Protein AF-A0A7U2R194-F1 (afdb_monomer_lite)

Organism: Aspergillus flavus (strain ATCC 200026 / FGSC A1120 / IAM 13836 / NRRL 3357 / JCM 12722 / SRRC 167) (NCBI:txid332952)

Radius of gyration: 18.86 Å; chains: 1; bounding box: 57×47×45 Å

Structure (mmCIF, N/CA/C/O backbone):
data_AF-A0A7U2R194-F1
#
_entry.id   AF-A0A7U2R194-F1
#
loop_
_atom_site.group_PDB
_atom_site.id
_atom_site.type_symbol
_atom_site.label_atom_id
_atom_site.label_alt_id
_atom_site.label_comp_id
_atom_site.label_asym_id
_ato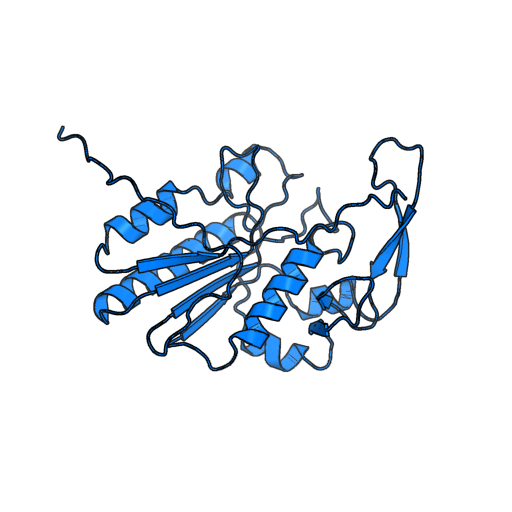m_site.label_entity_id
_atom_site.label_seq_id
_atom_site.pdbx_PDB_ins_code
_atom_site.Cartn_x
_atom_site.Cartn_y
_atom_site.Cartn_z
_atom_site.occupancy
_atom_site.B_iso_or_equiv
_atom_site.auth_seq_id
_atom_site.auth_comp_id
_atom_site.auth_asym_id
_atom_site.auth_atom_id
_atom_site.pdbx_PDB_model_num
ATOM 1 N N . MET A 1 1 ? -9.353 31.683 25.784 1.00 37.09 1 MET A N 1
ATOM 2 C CA . MET A 1 1 ? -9.043 30.467 25.002 1.00 37.09 1 MET A CA 1
ATOM 3 C C . MET A 1 1 ? -8.308 29.502 25.917 1.00 37.09 1 MET A C 1
ATOM 5 O O . MET A 1 1 ? -7.291 29.887 26.475 1.00 37.09 1 MET A O 1
ATOM 9 N N . LYS A 1 2 ? -8.873 28.318 26.185 1.00 35.66 2 LYS A N 1
ATOM 10 C CA . LYS A 1 2 ? -8.188 27.279 26.968 1.00 35.66 2 LYS A CA 1
ATOM 11 C C . LYS A 1 2 ? -7.168 26.616 26.045 1.00 35.66 2 LYS A C 1
ATOM 13 O O . LYS A 1 2 ? -7.566 26.073 25.022 1.00 35.66 2 LYS A O 1
ATOM 18 N N . ASN A 1 3 ? -5.888 26.695 26.399 1.00 35.78 3 ASN A N 1
ATOM 19 C CA . ASN A 1 3 ? -4.826 25.945 25.737 1.00 35.78 3 ASN A CA 1
ATOM 20 C C . ASN A 1 3 ? -5.181 24.455 25.813 1.00 35.78 3 ASN A C 1
ATOM 22 O O . ASN A 1 3 ? -5.195 23.891 26.909 1.00 35.78 3 ASN A O 1
ATOM 26 N N . LEU A 1 4 ? -5.520 23.837 24.677 1.00 33.09 4 LEU A N 1
ATOM 27 C CA . LEU A 1 4 ? -5.598 22.383 24.572 1.00 33.09 4 LEU A CA 1
ATOM 28 C C . LEU A 1 4 ? -4.194 21.847 24.856 1.00 33.09 4 LEU A C 1
ATOM 30 O O . LEU A 1 4 ? -3.300 21.947 24.020 1.00 33.09 4 LEU A O 1
ATOM 34 N N . GLN A 1 5 ? -3.985 21.325 26.063 1.00 37.56 5 GLN A N 1
ATOM 35 C CA . GLN A 1 5 ? -2.817 20.507 26.348 1.00 37.56 5 GLN A CA 1
ATOM 36 C C . GLN A 1 5 ? -3.003 19.197 25.590 1.00 37.56 5 GLN A C 1
ATOM 38 O O . GLN A 1 5 ? -3.747 18.323 26.027 1.00 37.56 5 GLN A O 1
ATOM 43 N N . ILE A 1 6 ? -2.373 19.095 24.421 1.00 45.31 6 ILE A N 1
ATOM 44 C CA . ILE A 1 6 ? -2.249 17.830 23.705 1.00 45.31 6 ILE A CA 1
ATOM 45 C C . ILE A 1 6 ? -1.344 16.955 24.584 1.00 45.31 6 ILE A C 1
ATOM 47 O O . ILE A 1 6 ? -0.200 17.348 24.833 1.00 45.31 6 ILE A O 1
ATOM 51 N N . PRO A 1 7 ? -1.834 15.830 25.136 1.00 40.81 7 PRO A N 1
ATOM 52 C CA . PRO A 1 7 ? -0.994 14.958 25.938 1.00 40.81 7 PRO A CA 1
ATOM 53 C C . PRO A 1 7 ? 0.187 14.488 25.091 1.00 40.81 7 PRO A C 1
ATOM 55 O O . PRO A 1 7 ? 0.027 14.121 23.928 1.00 40.81 7 PRO A O 1
ATOM 58 N N . PHE A 1 8 ? 1.377 14.529 25.685 1.00 44.97 8 PHE A N 1
ATOM 59 C CA . PHE A 1 8 ? 2.611 14.083 25.056 1.00 44.97 8 PHE A CA 1
ATOM 60 C C . PHE A 1 8 ? 2.468 12.595 24.713 1.00 44.97 8 PHE A C 1
ATOM 62 O O . PHE A 1 8 ? 2.501 11.737 25.598 1.00 44.97 8 PHE A O 1
ATOM 69 N N . VAL A 1 9 ? 2.241 12.284 23.435 1.00 46.06 9 VAL A N 1
ATOM 70 C CA . VAL A 1 9 ? 2.258 10.906 22.943 1.00 46.06 9 VAL A CA 1
ATOM 71 C C . VAL A 1 9 ? 3.696 10.435 23.086 1.00 46.06 9 VAL A C 1
ATOM 73 O O . VAL A 1 9 ? 4.571 10.944 22.397 1.00 46.06 9 VAL A O 1
ATOM 76 N N . ILE A 1 10 ? 3.964 9.512 24.010 1.00 43.22 10 ILE A N 1
ATOM 77 C CA . ILE A 1 10 ? 5.271 8.858 24.108 1.00 43.22 10 ILE A CA 1
ATOM 78 C C . ILE A 1 10 ? 5.297 7.791 23.008 1.00 43.22 10 ILE A C 1
ATOM 80 O O . ILE A 1 10 ? 4.588 6.789 23.138 1.00 43.22 10 ILE A O 1
ATOM 84 N N . PRO A 1 11 ? 6.071 7.968 21.922 1.00 48.19 11 PRO A N 1
ATOM 85 C CA . PRO A 1 11 ? 6.164 6.950 20.895 1.00 48.19 11 PRO A CA 1
ATOM 86 C C . PRO A 1 11 ? 6.985 5.786 21.454 1.00 48.19 11 PRO A C 1
ATOM 88 O O . PRO A 1 11 ? 8.186 5.905 21.695 1.00 48.19 11 PRO A O 1
ATOM 91 N N . THR A 1 12 ? 6.350 4.639 21.677 1.00 45.97 12 THR A N 1
ATOM 92 C CA . THR A 1 12 ? 7.079 3.402 21.966 1.00 45.97 12 THR A CA 1
ATOM 93 C C . THR A 1 12 ? 7.633 2.855 20.654 1.00 45.97 12 THR A C 1
ATOM 95 O O . THR A 1 12 ? 6.895 2.267 19.865 1.00 45.97 12 THR A O 1
ATOM 98 N N . ARG A 1 13 ? 8.929 3.063 20.403 1.00 45.22 13 ARG A N 1
ATOM 99 C CA . ARG A 1 13 ? 9.640 2.453 19.271 1.00 45.22 13 ARG A CA 1
ATOM 100 C C . ARG A 1 13 ? 9.855 0.962 19.554 1.00 45.22 13 ARG A C 1
ATOM 102 O O . ARG A 1 13 ? 10.771 0.598 20.284 1.00 45.22 13 ARG A O 1
ATOM 109 N N . HIS A 1 14 ? 9.017 0.100 18.984 1.00 45.66 14 HIS A N 1
ATOM 110 C CA . HIS A 1 14 ? 9.210 -1.354 18.991 1.00 45.66 14 HIS A CA 1
ATOM 111 C C . HIS A 1 14 ? 9.568 -1.819 17.573 1.00 45.66 14 HIS A C 1
ATOM 113 O O . HIS A 1 14 ? 8.724 -2.322 16.847 1.00 45.66 14 HIS A O 1
ATOM 119 N N . THR A 1 15 ? 10.821 -1.614 17.161 1.00 51.38 15 THR A N 1
ATOM 120 C CA . THR A 1 15 ? 11.273 -1.728 15.756 1.00 51.38 15 THR A CA 1
ATOM 121 C C . THR A 1 15 ? 11.874 -3.094 15.392 1.00 51.38 15 THR A C 1
ATOM 123 O O . THR A 1 15 ? 12.718 -3.179 14.509 1.00 51.38 15 THR A O 1
ATOM 126 N N . ARG A 1 16 ? 11.553 -4.171 16.124 1.00 55.88 16 ARG A N 1
ATOM 127 C CA . ARG A 1 16 ? 12.129 -5.517 15.872 1.00 55.88 16 ARG A CA 1
ATOM 128 C C . ARG A 1 16 ? 11.115 -6.655 15.910 1.00 55.88 16 ARG A C 1
ATOM 130 O O . ARG A 1 16 ? 11.494 -7.823 15.894 1.00 55.88 16 ARG A O 1
ATOM 137 N N . SER A 1 17 ? 9.834 -6.336 16.026 1.00 60.53 17 SER A N 1
ATOM 138 C CA . SER A 1 17 ? 8.781 -7.339 16.121 1.00 60.53 17 SER A CA 1
ATOM 139 C C . SER A 1 17 ? 7.632 -6.931 15.225 1.00 60.53 17 SER A C 1
ATOM 141 O O . SER A 1 17 ? 7.231 -5.770 15.226 1.00 60.53 17 SER A O 1
ATOM 143 N N . ALA A 1 18 ? 7.090 -7.909 14.504 1.00 66.81 18 ALA A N 1
ATOM 144 C CA . ALA A 1 18 ? 5.819 -7.764 13.816 1.00 66.81 18 ALA A CA 1
ATOM 145 C C . ALA A 1 18 ? 4.744 -7.210 14.776 1.00 66.81 18 ALA A C 1
ATOM 147 O O . ALA A 1 18 ? 4.801 -7.473 15.988 1.00 66.81 18 ALA A O 1
ATOM 148 N N . PRO A 1 19 ? 3.755 -6.458 14.265 1.00 69.62 19 PRO A N 1
ATOM 149 C CA . PRO A 1 19 ? 2.707 -5.906 15.106 1.00 69.62 19 PRO A CA 1
ATOM 150 C C . PRO A 1 19 ? 1.913 -7.051 15.736 1.00 69.62 19 PRO A C 1
ATOM 152 O O . PRO A 1 19 ? 1.649 -8.077 15.107 1.00 69.62 19 PRO A O 1
ATOM 155 N N . SER A 1 20 ? 1.493 -6.875 16.987 1.00 74.25 20 SER A N 1
ATOM 156 C CA . SER A 1 20 ? 0.578 -7.828 17.611 1.00 74.25 20 SER A CA 1
ATOM 157 C C . SER A 1 20 ? -0.815 -7.655 17.004 1.00 74.25 20 SER A C 1
ATOM 159 O O . SER A 1 20 ? -1.573 -6.766 17.396 1.00 74.25 20 SER A O 1
ATOM 161 N N . VAL A 1 21 ? -1.147 -8.502 16.029 1.00 80.62 21 VAL A N 1
ATOM 162 C CA . VAL A 1 21 ? -2.473 -8.536 15.407 1.00 80.62 21 VAL A CA 1
ATOM 163 C C . VAL A 1 21 ? -3.343 -9.549 16.147 1.00 80.62 21 VAL A C 1
ATOM 165 O O . VAL A 1 21 ? -3.019 -10.728 16.258 1.00 80.62 21 VAL A O 1
ATOM 168 N N . THR A 1 22 ? -4.459 -9.073 16.690 1.00 83.38 22 THR A N 1
ATOM 169 C CA . THR A 1 22 ? -5.456 -9.877 17.408 1.00 83.38 22 THR A CA 1
ATOM 170 C C . THR A 1 22 ? -6.748 -9.942 16.602 1.00 83.38 22 THR A C 1
ATOM 172 O O . THR A 1 22 ? -6.950 -9.131 15.708 1.00 83.38 22 THR A O 1
ATOM 175 N N . LYS A 1 23 ? -7.695 -10.812 16.967 1.00 86.69 23 LYS A N 1
ATOM 176 C CA . LYS A 1 23 ? -9.028 -10.873 16.328 1.00 86.69 23 LYS A CA 1
ATOM 177 C C . LYS A 1 23 ? -9.841 -9.563 16.362 1.00 86.69 23 LYS A C 1
ATOM 179 O O . LYS A 1 23 ? -10.853 -9.471 15.684 1.00 86.69 23 LYS A O 1
ATOM 184 N N . ASN A 1 24 ? -9.427 -8.585 17.170 1.00 82.69 24 ASN A N 1
ATOM 185 C CA . ASN A 1 24 ? -10.064 -7.270 17.281 1.00 82.69 24 ASN A CA 1
ATOM 186 C C . ASN A 1 24 ? -9.286 -6.178 16.527 1.00 82.69 24 ASN A C 1
ATOM 188 O O . ASN A 1 24 ? -9.755 -5.047 16.419 1.00 82.69 24 ASN A O 1
ATOM 192 N N . THR A 1 25 ? -8.097 -6.505 16.023 1.00 83.38 25 THR A N 1
ATOM 193 C CA . THR A 1 25 ? -7.233 -5.575 15.306 1.00 83.38 25 THR A CA 1
ATOM 194 C C . THR A 1 25 ? -7.776 -5.346 13.906 1.00 83.38 25 THR A C 1
ATOM 196 O O . THR A 1 25 ? -7.966 -6.295 13.154 1.00 83.38 25 THR A O 1
ATOM 199 N N . ARG A 1 26 ? -7.997 -4.088 13.542 1.00 87.69 26 ARG A N 1
ATOM 200 C CA . ARG A 1 26 ? -8.220 -3.683 12.147 1.00 87.69 26 ARG A CA 1
ATOM 201 C C . ARG A 1 26 ? -6.891 -3.270 11.547 1.00 87.69 26 ARG A C 1
ATOM 203 O O . ARG A 1 26 ? -6.061 -2.795 12.313 1.00 87.69 26 ARG A O 1
ATOM 210 N N . VAL A 1 27 ? -6.711 -3.462 10.246 1.00 88.19 27 VAL A N 1
ATOM 211 C CA . VAL A 1 27 ? -5.522 -3.040 9.496 1.00 88.19 27 VAL A CA 1
ATOM 212 C C . VAL A 1 27 ? -5.961 -2.079 8.400 1.00 88.19 27 VAL A C 1
ATOM 214 O O . VAL A 1 27 ? -6.850 -2.407 7.620 1.00 88.19 27 VAL A O 1
ATOM 217 N N . VAL A 1 28 ? -5.327 -0.915 8.331 1.00 90.81 28 VAL A N 1
ATOM 218 C CA . VAL A 1 28 ? -5.414 -0.008 7.181 1.00 90.81 28 VAL A CA 1
ATOM 219 C C . VAL A 1 28 ? -3.996 0.216 6.695 1.00 90.81 28 VAL A C 1
ATOM 221 O O . VAL A 1 28 ? -3.136 0.565 7.506 1.00 90.81 28 VAL A O 1
ATOM 224 N N . ALA A 1 29 ? -3.766 -0.025 5.411 1.00 90.44 29 ALA A N 1
ATOM 225 C CA . ALA A 1 29 ? -2.481 0.160 4.771 1.00 90.44 29 ALA A CA 1
ATOM 226 C C . ALA A 1 29 ? -2.614 0.882 3.443 1.00 90.44 29 ALA A C 1
ATOM 228 O O . ALA A 1 29 ? -3.595 0.691 2.727 1.00 90.44 29 ALA A O 1
ATOM 229 N N . VAL A 1 30 ? -1.608 1.686 3.120 1.00 90.56 30 VAL A N 1
ATOM 230 C CA . VAL A 1 30 ? -1.469 2.372 1.839 1.00 90.56 30 VAL A CA 1
ATOM 231 C C . VAL A 1 30 ? -0.069 2.130 1.292 1.00 90.56 30 VAL A C 1
ATOM 233 O O . VAL A 1 30 ? 0.893 2.119 2.054 1.00 90.56 30 VAL A O 1
ATOM 236 N N . LEU A 1 31 ? 0.027 1.884 -0.014 1.00 89.75 31 LEU A N 1
ATOM 237 C CA . LEU A 1 31 ? 1.268 1.966 -0.774 1.00 89.75 31 LEU A CA 1
ATOM 238 C C . LEU A 1 31 ? 1.365 3.385 -1.333 1.00 89.75 31 LEU A C 1
ATOM 240 O O . LEU A 1 31 ? 0.627 3.730 -2.258 1.00 89.75 31 LEU A O 1
ATOM 244 N N . GLY A 1 32 ? 2.244 4.194 -0.740 1.00 84.06 32 GLY A N 1
ATOM 245 C CA . GLY A 1 32 ? 2.405 5.604 -1.099 1.00 84.06 32 GLY A CA 1
ATOM 246 C C . GLY A 1 32 ? 3.083 5.853 -2.449 1.00 84.06 32 GLY A C 1
ATOM 247 O O . GLY A 1 32 ? 2.928 6.946 -2.984 1.00 84.06 32 GLY A O 1
ATOM 248 N N . ALA A 1 33 ? 3.786 4.856 -2.999 1.00 83.62 33 ALA A N 1
ATOM 249 C CA . ALA A 1 33 ? 4.488 4.977 -4.272 1.00 83.62 33 ALA A CA 1
ATOM 250 C C . ALA A 1 33 ? 3.519 5.340 -5.411 1.00 83.62 33 ALA A C 1
ATOM 252 O O . ALA A 1 33 ? 2.493 4.679 -5.605 1.00 83.62 33 ALA A O 1
ATOM 253 N N . ASP A 1 34 ? 3.871 6.362 -6.188 1.00 84.50 34 ASP A N 1
ATOM 254 C CA . ASP A 1 34 ? 3.190 6.731 -7.427 1.00 84.50 34 ASP A CA 1
ATOM 255 C C . ASP A 1 34 ? 4.217 7.200 -8.457 1.00 84.50 34 ASP A C 1
ATOM 257 O O . ASP A 1 34 ? 5.230 7.802 -8.114 1.00 84.50 34 ASP A O 1
ATOM 261 N N . GLU A 1 35 ? 3.960 6.895 -9.723 1.00 86.81 35 GLU A N 1
ATOM 262 C CA . GLU A 1 35 ? 4.856 7.252 -10.819 1.00 86.81 35 GLU A CA 1
ATOM 263 C C . GLU A 1 35 ? 4.379 8.542 -11.473 1.00 86.81 35 GLU A C 1
ATOM 265 O O . GLU A 1 35 ? 3.325 8.582 -12.116 1.00 86.81 35 GLU A O 1
ATOM 270 N N . GLY A 1 36 ? 5.175 9.592 -11.298 1.00 82.88 36 GLY A N 1
ATOM 271 C CA . GLY A 1 36 ? 4.944 10.910 -11.875 1.00 82.88 36 GLY A CA 1
ATOM 272 C C . GLY A 1 36 ? 5.802 11.171 -13.112 1.00 82.88 36 GLY A C 1
ATOM 273 O O . GLY A 1 36 ? 6.630 10.359 -13.521 1.00 82.88 36 GLY A O 1
ATOM 274 N N . LEU A 1 37 ? 5.643 12.359 -13.700 1.00 82.06 37 LEU A N 1
ATOM 275 C CA . LEU A 1 37 ? 6.520 12.825 -14.784 1.00 82.06 37 LEU A CA 1
ATOM 276 C C . LEU A 1 37 ? 7.977 12.978 -14.324 1.00 82.06 37 LEU A C 1
ATOM 278 O O . LEU A 1 37 ? 8.889 12.765 -15.120 1.00 82.06 37 LEU A O 1
ATOM 282 N N . ASN A 1 38 ? 8.178 13.348 -13.057 1.00 83.06 38 ASN A N 1
ATOM 283 C CA . ASN A 1 38 ? 9.501 13.580 -12.477 1.00 83.06 38 ASN A CA 1
ATOM 284 C C . ASN A 1 38 ? 10.132 12.301 -11.917 1.00 83.06 38 ASN A C 1
ATOM 286 O O . ASN A 1 38 ? 11.344 12.249 -11.736 1.00 83.06 38 ASN A O 1
ATOM 290 N N . ASP A 1 39 ? 9.321 11.267 -11.691 1.00 85.69 39 ASP A N 1
ATOM 291 C CA . ASP A 1 39 ? 9.760 9.973 -11.179 1.00 85.69 39 ASP A CA 1
ATOM 292 C C . ASP A 1 39 ? 9.011 8.829 -11.878 1.00 85.69 39 ASP A C 1
ATOM 294 O O . ASP A 1 39 ? 8.128 8.178 -11.309 1.00 85.69 39 ASP A O 1
ATOM 298 N N . PRO A 1 40 ? 9.323 8.587 -13.163 1.00 88.12 40 PRO A N 1
ATOM 299 C CA . PRO A 1 40 ? 8.624 7.585 -13.953 1.00 88.12 40 PRO A CA 1
ATOM 300 C C . PRO A 1 40 ? 8.953 6.160 -13.505 1.00 88.12 40 PRO A C 1
ATOM 302 O O . PRO A 1 40 ? 8.284 5.236 -13.955 1.00 88.12 40 PRO A O 1
ATOM 305 N N . ASN A 1 41 ? 9.976 5.967 -12.668 1.00 88.19 41 ASN A N 1
ATOM 306 C CA . ASN A 1 41 ? 10.436 4.661 -12.204 1.00 88.19 41 ASN A CA 1
ATOM 307 C C . ASN A 1 41 ? 10.307 4.502 -10.683 1.00 88.19 41 ASN A C 1
ATOM 309 O O . ASN A 1 41 ? 10.988 3.657 -10.096 1.00 88.19 41 ASN A O 1
ATOM 313 N N . ALA A 1 42 ? 9.404 5.270 -10.064 1.00 86.25 42 ALA A N 1
ATOM 314 C CA . ALA A 1 42 ? 9.184 5.285 -8.624 1.00 86.25 42 ALA A CA 1
ATOM 315 C C . ALA A 1 42 ? 8.899 3.896 -8.044 1.00 86.25 42 ALA A C 1
ATOM 317 O O . ALA A 1 42 ? 9.188 3.666 -6.890 1.00 86.25 42 ALA A O 1
ATOM 318 N N . ALA A 1 43 ? 8.376 2.928 -8.797 1.00 88.69 43 ALA A N 1
ATOM 319 C CA . ALA A 1 43 ? 8.145 1.570 -8.291 1.00 88.69 43 ALA A CA 1
ATOM 320 C C . ALA A 1 43 ? 9.242 0.556 -8.667 1.00 88.69 43 ALA A C 1
ATOM 322 O O . ALA A 1 43 ? 9.071 -0.643 -8.439 1.00 88.69 43 ALA A O 1
ATOM 323 N N . SER A 1 44 ? 10.367 1.005 -9.233 1.00 87.56 44 SER A N 1
ATOM 324 C CA . SER A 1 44 ? 11.454 0.121 -9.663 1.00 87.56 44 SER A CA 1
ATOM 325 C C . SER A 1 44 ? 12.017 -0.688 -8.486 1.00 87.56 44 SER A C 1
ATOM 327 O O . SER A 1 44 ? 12.411 -0.084 -7.482 1.00 87.56 44 SER A O 1
ATOM 329 N N . PRO A 1 45 ? 12.134 -2.030 -8.603 1.00 81.94 45 PRO A N 1
ATOM 330 C CA . PRO A 1 45 ? 12.684 -2.915 -7.571 1.00 81.94 45 PRO A CA 1
ATOM 331 C C . PRO A 1 45 ? 14.063 -2.531 -7.023 1.00 81.94 45 PRO A C 1
ATOM 333 O O . PRO A 1 45 ? 14.450 -3.038 -5.972 1.00 81.94 45 PRO A O 1
ATOM 336 N N . SER A 1 46 ? 14.840 -1.702 -7.726 1.00 77.81 46 SER A N 1
ATOM 337 C CA . SER A 1 46 ? 16.200 -1.336 -7.297 1.00 77.81 46 SER A CA 1
ATOM 338 C C . SER A 1 46 ? 16.602 0.125 -7.511 1.00 77.81 46 SER A C 1
ATOM 340 O O . SER A 1 46 ? 17.619 0.527 -6.955 1.00 77.81 46 SER A O 1
ATOM 342 N N . LEU A 1 47 ? 15.850 0.918 -8.282 1.00 75.75 47 LEU A N 1
ATOM 343 C CA . LEU A 1 47 ? 16.171 2.337 -8.532 1.00 75.75 47 LEU A CA 1
ATOM 344 C C . LEU A 1 47 ? 15.183 3.323 -7.915 1.00 75.75 47 LEU A C 1
ATOM 346 O O . LEU A 1 47 ? 15.476 4.511 -7.854 1.00 75.75 47 LEU A O 1
ATOM 350 N N . GLY A 1 48 ? 14.032 2.834 -7.467 1.00 77.19 48 GLY A N 1
ATOM 351 C CA . GLY A 1 48 ? 13.032 3.639 -6.793 1.00 77.19 48 GLY A CA 1
ATOM 352 C C . GLY A 1 48 ? 12.553 2.938 -5.534 1.00 77.19 48 GLY A C 1
ATOM 353 O O . GLY A 1 48 ? 13.296 2.290 -4.797 1.00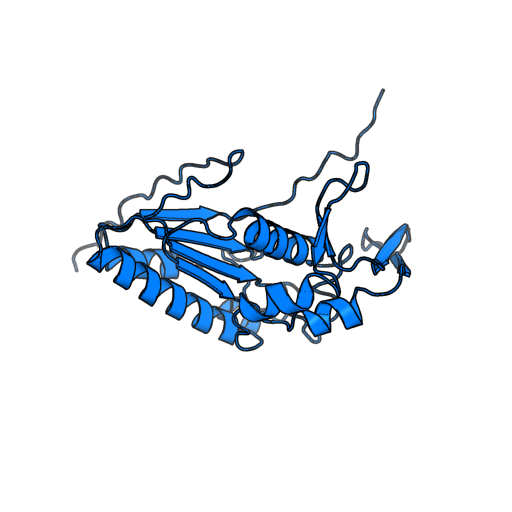 77.19 48 GLY A O 1
ATOM 354 N N . ASP A 1 49 ? 11.257 3.022 -5.342 1.00 74.81 49 ASP A N 1
ATOM 355 C CA . ASP A 1 49 ? 10.502 2.588 -4.185 1.00 74.81 49 ASP A CA 1
ATOM 356 C C . ASP A 1 49 ? 9.980 1.150 -4.302 1.00 74.81 49 ASP A C 1
ATOM 358 O O . ASP A 1 49 ? 9.074 0.718 -3.586 1.00 74.81 49 ASP A O 1
ATOM 362 N N . GLY A 1 50 ? 10.556 0.347 -5.200 1.00 81.12 50 GLY A N 1
ATOM 363 C CA . GLY A 1 50 ? 10.145 -1.044 -5.388 1.00 81.12 50 GLY A CA 1
ATOM 364 C C . GLY A 1 50 ? 10.365 -1.927 -4.154 1.00 81.12 50 GLY A C 1
ATOM 365 O O . GLY A 1 50 ? 9.714 -2.966 -4.004 1.00 81.12 50 GLY A O 1
ATOM 366 N N . TRP A 1 51 ? 11.210 -1.497 -3.214 1.00 80.25 51 TRP A N 1
ATOM 367 C CA . TRP A 1 51 ? 11.307 -2.108 -1.888 1.00 80.25 51 TRP A CA 1
ATOM 368 C C . TRP A 1 51 ? 10.041 -1.848 -1.050 1.00 80.25 51 TRP A C 1
ATOM 370 O O . TRP A 1 51 ? 9.567 -2.771 -0.387 1.00 80.25 51 TRP A O 1
ATOM 380 N N . MET A 1 52 ? 9.426 -0.660 -1.140 1.00 83.62 52 MET A N 1
ATOM 381 C CA . MET A 1 52 ? 8.128 -0.372 -0.512 1.00 83.62 52 MET A CA 1
ATOM 382 C C . MET A 1 52 ? 7.008 -1.185 -1.152 1.00 83.62 52 MET A C 1
ATOM 384 O O . MET A 1 52 ? 6.180 -1.752 -0.437 1.00 83.62 52 MET A O 1
ATOM 388 N N . VAL A 1 53 ? 7.026 -1.329 -2.480 1.00 89.75 53 VAL A N 1
ATOM 389 C CA . VAL A 1 53 ? 6.095 -2.215 -3.199 1.00 89.75 53 VAL A CA 1
ATOM 390 C C . VAL A 1 53 ? 6.222 -3.653 -2.682 1.00 89.75 53 VAL A C 1
ATOM 392 O O . VAL A 1 53 ? 5.225 -4.289 -2.334 1.00 89.75 53 VAL A O 1
ATOM 395 N N . SER A 1 54 ? 7.453 -4.152 -2.554 1.00 89.94 54 SER A N 1
ATOM 396 C CA . SER A 1 54 ? 7.723 -5.501 -2.044 1.00 89.94 54 SER A CA 1
ATOM 397 C C . SER A 1 54 ? 7.277 -5.673 -0.586 1.00 89.94 54 SER A C 1
ATOM 399 O O . SER A 1 54 ? 6.648 -6.676 -0.244 1.00 89.94 54 SER A O 1
ATOM 401 N N . ASN A 1 55 ? 7.544 -4.685 0.273 1.00 87.50 55 ASN A N 1
ATOM 402 C CA . ASN A 1 55 ? 7.114 -4.679 1.674 1.00 87.50 55 ASN A CA 1
ATOM 403 C C . ASN A 1 55 ? 5.588 -4.689 1.803 1.00 87.50 55 ASN A C 1
ATOM 405 O O . ASN A 1 55 ? 5.042 -5.409 2.642 1.00 87.50 55 ASN A O 1
ATOM 409 N N . PHE A 1 56 ? 4.895 -3.915 0.968 1.00 91.12 56 PHE A N 1
ATOM 410 C CA . PHE A 1 56 ? 3.439 -3.850 0.965 1.00 91.12 56 PHE A CA 1
ATOM 411 C C . PHE A 1 56 ? 2.820 -5.220 0.687 1.00 91.12 56 PHE A C 1
ATOM 413 O O . PHE A 1 56 ? 2.008 -5.705 1.480 1.00 91.12 56 PHE A O 1
ATOM 420 N N . TYR A 1 57 ? 3.253 -5.889 -0.385 1.00 92.38 57 TYR A N 1
ATOM 421 C CA . TYR A 1 57 ? 2.723 -7.210 -0.715 1.00 92.38 57 TYR A CA 1
ATOM 422 C C . TYR A 1 57 ? 3.172 -8.298 0.262 1.00 92.38 57 TYR A C 1
ATOM 424 O O . TYR A 1 57 ? 2.382 -9.195 0.564 1.00 92.38 57 TYR A O 1
ATOM 432 N N . LEU A 1 58 ? 4.379 -8.196 0.834 1.00 91.12 58 LEU A N 1
ATOM 433 C CA . LEU A 1 58 ? 4.800 -9.078 1.922 1.00 91.12 58 LEU A CA 1
ATOM 434 C C . LEU A 1 58 ? 3.809 -9.012 3.086 1.00 91.12 58 LEU A C 1
ATOM 436 O O . LEU A 1 58 ? 3.307 -10.048 3.521 1.00 91.12 58 LEU A O 1
ATOM 440 N N . TRP A 1 59 ? 3.516 -7.813 3.592 1.00 89.38 59 TRP A N 1
ATOM 441 C CA . TRP A 1 59 ? 2.623 -7.656 4.738 1.00 89.38 59 TRP A CA 1
ATOM 442 C C . TRP A 1 59 ? 1.181 -8.046 4.411 1.00 89.38 59 TRP A C 1
ATOM 444 O O . TRP A 1 59 ? 0.516 -8.641 5.262 1.00 89.38 59 TRP A O 1
ATOM 454 N N . LEU A 1 60 ? 0.724 -7.798 3.180 1.00 91.94 60 LEU A N 1
ATOM 455 C CA . LEU A 1 60 ? -0.568 -8.279 2.692 1.00 91.94 60 LEU A CA 1
ATOM 456 C C . LEU A 1 60 ? -0.656 -9.809 2.775 1.00 91.94 60 LEU A C 1
ATOM 458 O O . LEU A 1 60 ? -1.672 -10.348 3.223 1.00 91.94 60 LEU A O 1
ATOM 462 N N . ILE A 1 61 ? 0.402 -10.523 2.387 1.00 92.00 61 ILE A N 1
ATOM 463 C CA . ILE A 1 61 ? 0.462 -11.990 2.456 1.00 92.00 61 ILE A CA 1
ATOM 464 C C . ILE A 1 61 ? 0.593 -12.472 3.907 1.00 92.00 61 ILE A C 1
ATOM 466 O O . ILE A 1 61 ? -0.159 -13.347 4.328 1.00 92.00 61 ILE A O 1
ATOM 470 N N . VAL A 1 62 ? 1.510 -11.895 4.690 1.00 89.50 62 VAL A N 1
ATOM 471 C CA . VAL A 1 62 ? 1.789 -12.306 6.079 1.00 89.50 62 VAL A CA 1
ATOM 472 C C . VAL A 1 62 ? 0.569 -12.140 6.982 1.00 89.50 62 VAL A C 1
ATOM 474 O O . VAL A 1 62 ? 0.338 -12.970 7.861 1.00 89.50 62 VAL A O 1
ATOM 477 N N . LEU A 1 63 ? -0.211 -11.078 6.782 1.00 88.75 63 LEU A N 1
ATOM 478 C CA . LEU A 1 63 ? -1.400 -10.813 7.585 1.00 88.75 63 LEU A CA 1
ATOM 479 C C . LEU A 1 63 ? -2.652 -11.504 7.046 1.00 88.75 63 LEU A C 1
ATOM 481 O O . LEU A 1 63 ? -3.717 -11.316 7.628 1.00 88.75 63 LEU A O 1
ATOM 485 N N . ASP A 1 64 ? -2.573 -12.293 5.975 1.00 91.00 64 ASP A N 1
ATOM 486 C CA . ASP A 1 64 ? -3.756 -12.910 5.378 1.00 91.00 64 ASP A CA 1
ATOM 487 C C . ASP A 1 64 ? -4.576 -13.724 6.393 1.00 91.00 64 ASP A C 1
ATOM 489 O O . ASP A 1 64 ? -4.053 -14.535 7.158 1.00 91.00 64 ASP A O 1
ATOM 493 N N . GLY A 1 65 ? -5.883 -13.464 6.429 1.00 89.50 65 GLY A N 1
ATOM 494 C CA . GLY A 1 65 ? -6.811 -14.092 7.373 1.00 89.50 65 GLY A CA 1
ATOM 495 C C . GLY A 1 65 ? -6.640 -13.704 8.852 1.00 89.50 65 GLY A C 1
ATOM 496 O O . GLY A 1 65 ? -7.326 -14.278 9.700 1.00 89.50 65 GLY A O 1
ATOM 497 N N . VAL A 1 66 ? -5.767 -12.749 9.194 1.00 88.94 66 VAL A N 1
ATOM 498 C CA . VAL A 1 66 ? -5.537 -12.300 10.580 1.00 88.94 66 VAL A CA 1
ATOM 499 C C . VAL A 1 66 ? -6.232 -10.959 10.847 1.00 88.94 66 VAL A C 1
ATOM 501 O O . VAL A 1 66 ? -6.332 -10.103 9.977 1.00 88.94 66 VAL A O 1
ATOM 504 N N . GLY A 1 67 ? -6.700 -10.724 12.071 1.00 87.25 67 GLY A N 1
ATOM 505 C CA . GLY A 1 67 ? -7.389 -9.477 12.414 1.00 87.25 67 GLY A CA 1
ATOM 506 C C . GLY A 1 67 ? -8.905 -9.545 12.237 1.00 87.25 67 GLY A C 1
ATOM 507 O O . GLY A 1 67 ? -9.473 -10.591 11.940 1.00 87.25 67 GLY A O 1
ATOM 508 N N . LYS A 1 68 ? -9.565 -8.414 12.481 1.00 87.06 68 LYS A N 1
ATOM 509 C CA . LYS A 1 68 ? -11.011 -8.225 12.333 1.00 87.06 68 LYS A CA 1
ATOM 510 C C . LYS A 1 68 ? -11.389 -7.825 10.911 1.00 87.06 68 LYS A C 1
ATOM 512 O O . LYS A 1 68 ? -12.352 -8.342 10.358 1.00 87.06 68 LYS A O 1
ATOM 517 N N . SER A 1 69 ? -10.645 -6.879 10.348 1.00 90.38 69 SER A N 1
ATOM 518 C CA . SER A 1 69 ? -10.800 -6.390 8.980 1.00 90.38 69 SER A CA 1
ATOM 519 C C . SER A 1 69 ? -9.476 -5.818 8.488 1.00 90.38 69 SER A C 1
ATOM 521 O O . SER A 1 69 ? -8.627 -5.420 9.292 1.00 90.38 69 SER A O 1
ATOM 523 N N . GLN A 1 70 ? -9.298 -5.791 7.169 1.00 90.38 70 GLN A N 1
ATOM 524 C CA . GLN A 1 70 ? -8.113 -5.231 6.532 1.00 90.38 70 GLN A CA 1
ATOM 525 C C . GLN A 1 70 ? -8.505 -4.407 5.313 1.00 90.38 70 GLN A C 1
ATOM 527 O O . GLN A 1 70 ? -9.393 -4.802 4.558 1.00 90.38 70 GLN A O 1
ATOM 532 N N . GLN A 1 71 ? -7.817 -3.290 5.117 1.00 92.56 71 GLN A N 1
ATOM 533 C CA . GLN A 1 71 ? -7.897 -2.454 3.930 1.00 92.56 71 GLN A CA 1
ATOM 534 C C . GLN A 1 71 ? -6.480 -2.208 3.423 1.00 92.56 71 GLN A C 1
ATOM 536 O O . GLN A 1 71 ? -5.636 -1.721 4.170 1.00 92.56 71 GLN A O 1
ATOM 541 N N . TRP A 1 72 ? -6.237 -2.559 2.165 1.00 94.31 72 TRP A N 1
ATOM 542 C CA . TRP A 1 72 ? -4.946 -2.420 1.495 1.00 94.31 72 TRP A CA 1
ATOM 543 C C . TRP A 1 72 ? -5.137 -1.510 0.292 1.00 94.31 72 TRP A C 1
ATOM 545 O O . TRP A 1 72 ? -5.810 -1.889 -0.660 1.00 94.31 72 TRP A O 1
ATOM 555 N N . ILE A 1 73 ? -4.605 -0.300 0.354 1.00 94.00 73 ILE A N 1
ATOM 556 C CA . ILE A 1 73 ? -4.858 0.770 -0.608 1.00 94.00 73 ILE A CA 1
ATOM 557 C C . ILE A 1 73 ? -3.616 0.952 -1.476 1.00 94.00 73 ILE A C 1
ATOM 559 O O . ILE A 1 73 ? -2.504 1.014 -0.960 1.00 94.00 73 ILE A O 1
ATOM 563 N N . ILE A 1 74 ? -3.795 1.042 -2.789 1.00 92.81 74 ILE A N 1
ATOM 564 C CA . ILE A 1 74 ? -2.697 1.227 -3.747 1.00 92.81 74 ILE A CA 1
ATOM 565 C C . ILE A 1 74 ? -3.052 2.303 -4.771 1.00 92.81 74 ILE A C 1
ATOM 567 O O . ILE A 1 74 ? -4.202 2.387 -5.197 1.00 92.81 74 ILE A O 1
ATOM 571 N N . GLY A 1 75 ? -2.068 3.097 -5.196 1.00 91.06 75 GLY A N 1
ATOM 572 C CA . GLY A 1 75 ? -2.226 4.046 -6.307 1.00 91.06 75 GLY A CA 1
ATOM 573 C C . GLY A 1 75 ? -1.962 3.433 -7.690 1.00 91.06 75 GLY A C 1
ATOM 574 O O . GLY A 1 75 ? -2.343 4.000 -8.709 1.00 91.06 75 GLY A O 1
ATOM 575 N N . MET A 1 76 ? -1.301 2.275 -7.767 1.00 91.81 76 MET A N 1
ATOM 576 C CA . MET A 1 76 ? -0.922 1.603 -9.020 1.00 91.81 76 MET A CA 1
ATOM 577 C C . MET A 1 76 ? -1.578 0.228 -9.125 1.00 91.81 76 MET A C 1
ATOM 579 O O . MET A 1 76 ? -1.578 -0.519 -8.153 1.00 91.81 76 MET A O 1
ATOM 583 N N . ASP A 1 77 ? -2.113 -0.125 -10.301 1.00 94.19 77 ASP A N 1
ATOM 584 C CA . ASP A 1 77 ? -2.673 -1.465 -10.533 1.00 94.19 77 ASP A CA 1
ATOM 585 C C . ASP A 1 77 ? -1.546 -2.524 -10.426 1.00 94.19 77 ASP A C 1
ATOM 587 O O . ASP A 1 77 ? -0.497 -2.356 -11.056 1.00 94.19 77 ASP A O 1
ATOM 591 N N . PRO A 1 78 ? -1.722 -3.627 -9.672 1.00 95.38 78 PRO A N 1
ATOM 592 C CA . PRO A 1 78 ? -0.692 -4.658 -9.547 1.00 95.38 78 PRO A CA 1
ATOM 593 C C . PRO A 1 78 ? -0.310 -5.301 -10.890 1.00 95.38 78 PRO A C 1
ATOM 595 O O . PRO A 1 78 ? 0.843 -5.682 -11.086 1.00 95.38 78 PRO A O 1
ATOM 598 N N . ALA A 1 79 ? -1.248 -5.393 -11.840 1.00 95.44 79 ALA A N 1
ATOM 599 C CA . ALA A 1 79 ? -0.971 -5.906 -13.179 1.00 95.44 79 ALA A CA 1
ATOM 600 C C . ALA A 1 79 ? -0.057 -4.961 -13.969 1.00 95.44 79 ALA A C 1
ATOM 602 O O . ALA A 1 79 ? 0.802 -5.428 -14.711 1.00 95.44 79 ALA A O 1
ATOM 603 N N . TYR A 1 80 ? -0.212 -3.646 -13.781 1.00 94.94 80 TYR A N 1
ATOM 604 C CA . TYR A 1 80 ? 0.683 -2.650 -14.372 1.00 94.94 80 TYR A CA 1
ATOM 605 C C . TYR A 1 80 ? 2.104 -2.787 -13.814 1.00 94.94 80 TYR A C 1
ATOM 607 O O . TYR A 1 80 ? 3.063 -2.800 -14.580 1.00 94.94 80 TYR A O 1
ATOM 615 N N . LEU A 1 81 ? 2.238 -2.966 -12.496 1.00 94.12 81 LEU A N 1
ATOM 616 C CA . LEU A 1 81 ? 3.539 -3.169 -11.853 1.00 94.12 81 LEU A CA 1
ATOM 617 C C . LEU A 1 81 ? 4.267 -4.403 -12.406 1.00 94.12 81 LEU A C 1
ATOM 619 O O . LEU A 1 81 ? 5.465 -4.340 -12.666 1.00 94.12 81 LEU A O 1
ATOM 623 N N . LEU A 1 82 ? 3.547 -5.505 -12.631 1.00 94.06 82 LEU A N 1
ATOM 624 C CA . LEU A 1 82 ? 4.112 -6.719 -13.226 1.00 94.06 82 LEU A CA 1
ATOM 625 C C . LEU A 1 82 ? 4.439 -6.575 -14.709 1.00 94.06 82 LEU A C 1
ATOM 627 O O . LEU A 1 82 ? 5.445 -7.109 -15.162 1.00 94.06 82 LEU A O 1
ATOM 631 N N . ASP A 1 83 ? 3.604 -5.875 -15.469 1.00 94.19 83 ASP A N 1
ATOM 632 C CA . ASP A 1 83 ? 3.861 -5.628 -16.888 1.00 94.19 83 ASP A CA 1
ATOM 633 C C . ASP A 1 83 ? 5.112 -4.764 -17.087 1.00 94.19 83 ASP A C 1
ATOM 635 O O . ASP A 1 83 ? 5.920 -5.040 -17.970 1.00 94.19 83 ASP A O 1
ATOM 639 N N . LYS A 1 84 ? 5.297 -3.758 -16.224 1.00 93.25 84 LYS A N 1
ATOM 640 C CA . LYS A 1 84 ? 6.405 -2.807 -16.314 1.00 93.25 84 LYS A CA 1
ATOM 641 C C . LYS A 1 84 ? 7.712 -3.316 -15.707 1.00 93.25 84 LYS A C 1
ATOM 643 O O . LYS A 1 84 ? 8.763 -3.121 -16.311 1.00 93.25 84 LYS A O 1
ATOM 648 N N . TYR A 1 85 ? 7.659 -3.932 -14.526 1.00 91.88 85 TYR A N 1
ATOM 649 C CA . TYR A 1 85 ? 8.852 -4.325 -13.757 1.00 91.88 85 TYR A CA 1
ATOM 650 C C . TYR A 1 85 ? 9.068 -5.834 -13.660 1.00 91.88 85 TYR A C 1
ATOM 652 O O . TYR A 1 85 ? 10.068 -6.283 -13.096 1.00 91.88 85 TYR A O 1
ATOM 660 N N . GLY A 1 86 ? 8.123 -6.620 -14.169 1.00 85.88 86 GLY A N 1
ATOM 661 C CA . GLY A 1 86 ? 8.179 -8.073 -14.168 1.00 85.88 86 GLY A CA 1
ATOM 662 C C . GLY A 1 86 ? 8.532 -8.670 -15.530 1.00 85.88 86 GLY A C 1
ATOM 663 O O . GLY A 1 86 ? 8.928 -7.978 -16.465 1.00 85.88 86 GLY A O 1
ATOM 664 N N . ARG A 1 87 ? 8.312 -9.987 -15.636 1.00 84.38 87 ARG A N 1
ATOM 665 C CA . ARG A 1 87 ? 8.330 -10.827 -16.856 1.00 84.38 87 ARG A CA 1
ATOM 666 C C . ARG A 1 87 ? 9.675 -11.100 -17.507 1.00 84.38 87 ARG A C 1
ATOM 668 O O . ARG A 1 87 ? 9.830 -12.148 -18.130 1.00 84.38 87 ARG A O 1
ATOM 675 N N . GLU A 1 88 ? 10.641 -10.218 -17.341 1.00 88.69 88 GLU A N 1
ATOM 676 C CA . GLU A 1 88 ? 12.011 -10.446 -17.776 1.00 88.69 88 GLU A CA 1
ATOM 677 C C . GLU A 1 88 ? 12.999 -9.962 -16.722 1.00 88.69 88 GLU A C 1
ATOM 679 O O . GLU A 1 88 ? 12.696 -9.093 -15.903 1.00 88.69 88 GLU A O 1
ATOM 684 N N . ASP A 1 89 ? 14.188 -10.549 -16.739 1.00 90.25 89 ASP A N 1
ATOM 685 C CA . ASP A 1 89 ? 15.306 -10.017 -15.981 1.00 90.25 89 ASP A CA 1
ATOM 686 C C . ASP A 1 89 ? 15.987 -8.954 -16.841 1.00 90.25 89 ASP A C 1
ATOM 688 O O . ASP A 1 89 ? 16.571 -9.261 -17.881 1.00 90.25 89 ASP A O 1
ATOM 692 N N . GLU A 1 90 ? 15.928 -7.704 -16.397 1.00 88.88 90 GLU A N 1
ATOM 693 C CA . GLU A 1 90 ? 16.644 -6.597 -17.025 1.00 88.88 90 GLU A CA 1
ATOM 694 C C . GLU A 1 90 ? 17.633 -5.983 -16.038 1.00 88.88 90 GLU A C 1
ATOM 696 O O . GLU A 1 90 ? 17.281 -5.648 -14.904 1.00 88.88 90 GLU A O 1
ATOM 701 N N . MET A 1 91 ? 18.878 -5.837 -16.493 1.00 87.44 91 MET A N 1
ATOM 702 C CA . MET A 1 91 ? 19.913 -5.074 -15.808 1.00 87.44 91 MET A CA 1
ATOM 703 C C . MET A 1 91 ? 20.284 -3.854 -16.644 1.00 87.44 91 MET A C 1
ATOM 705 O O . MET A 1 91 ? 20.646 -3.995 -17.814 1.00 87.44 91 MET A O 1
ATOM 709 N N . THR A 1 92 ? 20.257 -2.677 -16.028 1.00 87.00 92 THR A N 1
ATOM 710 C CA . THR A 1 92 ? 20.722 -1.424 -16.634 1.00 87.00 92 THR A CA 1
ATOM 711 C C . THR A 1 92 ? 21.981 -0.926 -15.932 1.00 87.00 92 THR A C 1
ATOM 713 O O . THR A 1 92 ? 22.333 -1.383 -14.845 1.00 87.00 92 THR A O 1
AT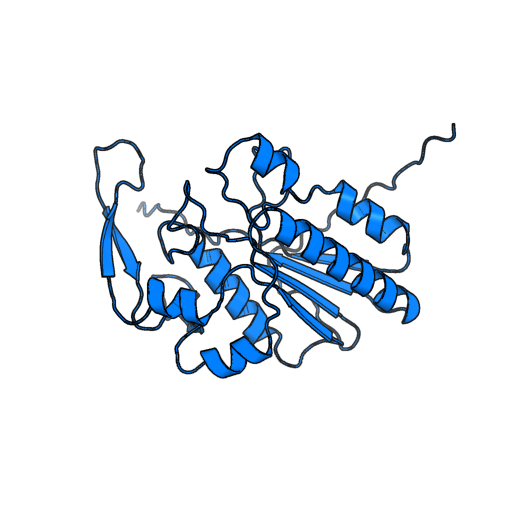OM 716 N N . MET A 1 93 ? 22.720 -0.034 -16.589 1.00 87.88 93 MET A N 1
ATOM 717 C CA . MET A 1 93 ? 23.910 0.599 -16.020 1.00 87.88 93 MET A CA 1
ATOM 718 C C . MET A 1 93 ? 23.518 1.975 -15.497 1.00 87.88 93 MET A C 1
ATOM 720 O O . MET A 1 93 ? 23.199 2.852 -16.295 1.00 87.88 93 MET A O 1
ATOM 724 N N . GLU A 1 94 ? 23.563 2.159 -14.181 1.00 83.94 94 GLU A N 1
ATOM 725 C CA . GLU A 1 94 ? 22.992 3.333 -13.514 1.00 83.94 94 GLU A CA 1
ATOM 726 C C . GLU A 1 94 ? 24.033 4.042 -12.653 1.00 83.94 94 GLU A C 1
ATOM 728 O O . GLU A 1 94 ? 24.876 3.408 -12.006 1.00 83.94 94 GLU A O 1
ATOM 733 N N . ASP A 1 95 ? 23.968 5.371 -12.637 1.00 80.25 95 ASP A N 1
ATOM 734 C CA . ASP A 1 95 ? 24.787 6.212 -11.767 1.00 80.25 95 ASP A CA 1
ATOM 735 C C . ASP A 1 95 ? 24.113 6.364 -10.400 1.00 80.25 95 ASP A C 1
ATOM 737 O O . ASP A 1 95 ? 23.453 7.356 -10.102 1.00 80.25 95 ASP A O 1
ATOM 741 N N . ILE A 1 96 ? 24.278 5.344 -9.560 1.00 71.06 96 ILE A N 1
ATOM 742 C CA . ILE A 1 96 ? 23.692 5.314 -8.211 1.00 71.06 96 ILE A CA 1
ATOM 743 C C . ILE A 1 96 ? 24.312 6.398 -7.306 1.00 71.06 96 ILE A C 1
ATOM 745 O O . ILE A 1 96 ? 23.705 6.813 -6.323 1.00 71.06 96 ILE A O 1
ATOM 749 N N . GLU A 1 97 ? 25.533 6.850 -7.608 1.00 70.06 97 GLU A N 1
ATOM 750 C CA . GLU A 1 97 ? 26.251 7.845 -6.798 1.00 70.06 97 GLU A CA 1
ATOM 751 C C . GLU A 1 97 ? 25.942 9.293 -7.212 1.00 70.06 97 GLU A C 1
ATOM 753 O O . GLU A 1 97 ? 26.359 10.223 -6.518 1.00 70.06 97 GLU A O 1
ATOM 758 N N . GLY A 1 98 ? 25.227 9.493 -8.326 1.00 70.44 98 GLY A N 1
ATOM 759 C CA . GLY A 1 98 ? 24.806 10.802 -8.833 1.00 70.44 98 GLY A CA 1
ATOM 760 C C . GLY A 1 98 ? 25.958 11.735 -9.224 1.00 70.44 98 GLY A C 1
ATOM 761 O O . GLY A 1 98 ? 25.765 12.948 -9.320 1.00 70.44 98 GLY A O 1
ATOM 762 N N . ASN A 1 99 ? 27.171 11.202 -9.399 1.00 75.62 99 ASN A N 1
ATOM 763 C CA . ASN A 1 99 ? 28.389 11.972 -9.672 1.00 75.62 99 ASN A CA 1
ATOM 764 C C . ASN A 1 99 ? 28.883 11.839 -11.126 1.00 75.62 99 ASN A C 1
ATOM 766 O O . ASN A 1 99 ? 29.887 12.447 -11.500 1.00 75.62 99 ASN A O 1
ATOM 770 N N . GLY A 1 100 ? 28.189 11.050 -11.945 1.00 73.19 100 GLY A N 1
ATOM 771 C CA . GLY A 1 100 ? 28.434 10.811 -13.365 1.00 73.19 100 GLY A CA 1
ATOM 772 C C . GLY A 1 100 ? 29.675 9.975 -13.666 1.00 73.19 100 GLY A C 1
ATOM 773 O O . GLY A 1 100 ? 30.019 9.808 -14.837 1.00 73.19 100 GLY A O 1
ATOM 774 N N . THR A 1 101 ? 30.383 9.481 -12.644 1.00 74.44 101 THR A N 1
ATOM 775 C CA . THR A 1 101 ? 31.712 8.870 -12.821 1.00 74.44 101 THR A CA 1
ATOM 776 C C . THR A 1 101 ? 31.726 7.352 -12.712 1.00 74.44 101 THR A C 1
ATOM 778 O O . THR A 1 101 ? 32.617 6.728 -13.292 1.00 74.44 101 THR A O 1
ATOM 781 N N . VAL A 1 102 ? 30.752 6.739 -12.031 1.00 79.00 102 VAL A N 1
ATOM 782 C CA . VAL A 1 102 ? 30.702 5.282 -11.839 1.00 79.00 102 VAL A CA 1
ATOM 783 C C . VAL A 1 102 ? 29.301 4.750 -12.122 1.00 79.00 102 VAL A C 1
ATOM 785 O O . VAL A 1 102 ? 28.402 4.861 -11.296 1.00 79.00 102 VAL A O 1
ATOM 788 N N . LEU A 1 103 ? 29.139 4.097 -13.275 1.00 83.69 103 LEU A N 1
ATOM 789 C CA . LEU A 1 103 ? 27.941 3.315 -13.576 1.00 83.69 103 LEU A CA 1
ATOM 790 C C . LEU A 1 103 ? 28.055 1.919 -12.959 1.00 83.69 103 LEU A C 1
ATOM 792 O O . LEU A 1 103 ? 29.064 1.231 -13.148 1.00 83.69 103 LEU A O 1
ATOM 796 N N . LYS A 1 104 ? 27.010 1.480 -12.258 1.00 83.00 104 LYS A N 1
ATOM 797 C CA . LYS A 1 104 ? 26.913 0.136 -11.674 1.00 83.00 104 LYS A CA 1
ATOM 798 C C . LYS A 1 104 ? 25.769 -0.632 -12.342 1.00 83.00 104 LYS A C 1
ATOM 800 O O . LYS A 1 104 ? 24.747 -0.023 -12.650 1.00 83.00 104 LYS A O 1
ATOM 805 N N . PRO A 1 105 ? 25.916 -1.948 -12.578 1.00 84.44 105 PRO A N 1
ATOM 806 C CA . PRO A 1 105 ? 24.807 -2.763 -13.050 1.00 84.44 105 PRO A CA 1
ATOM 807 C C . PRO A 1 105 ? 23.743 -2.863 -11.950 1.00 84.44 105 PRO A C 1
ATOM 809 O O . PRO A 1 105 ? 24.056 -3.238 -10.818 1.00 84.44 105 PRO A O 1
ATOM 812 N N . VAL A 1 106 ? 22.498 -2.540 -12.287 1.00 82.94 106 VAL A N 1
ATOM 813 C CA . VAL A 1 106 ? 21.345 -2.585 -11.384 1.00 82.94 106 VAL A CA 1
ATOM 814 C C . VAL A 1 106 ? 20.246 -3.423 -12.011 1.00 82.94 106 VAL A C 1
ATOM 816 O O . VAL A 1 106 ? 19.896 -3.224 -13.169 1.00 82.94 106 VAL A O 1
ATOM 819 N N . GLN A 1 107 ? 19.690 -4.358 -11.241 1.00 84.25 107 GLN A N 1
ATOM 820 C CA . GLN A 1 107 ? 18.549 -5.162 -11.667 1.00 84.25 107 GLN A CA 1
ATOM 821 C C . GLN A 1 107 ? 17.271 -4.313 -11.603 1.00 84.25 107 GLN A C 1
ATOM 823 O O . GLN A 1 107 ? 16.731 -4.080 -10.528 1.00 84.25 107 GLN A O 1
ATOM 828 N N . THR A 1 108 ? 16.777 -3.847 -12.744 1.00 84.00 108 THR A N 1
ATOM 829 C CA . THR A 1 108 ? 15.611 -2.951 -12.822 1.00 84.00 108 THR A CA 1
ATOM 830 C C . THR A 1 108 ? 14.302 -3.673 -13.101 1.00 84.00 108 THR A C 1
ATOM 832 O O . THR A 1 108 ? 13.240 -3.136 -12.787 1.00 84.00 108 THR A O 1
ATOM 835 N N . LYS A 1 109 ? 14.366 -4.901 -13.622 1.00 88.56 109 LYS A N 1
ATOM 836 C CA . LYS A 1 109 ? 13.220 -5.813 -13.733 1.00 88.56 109 LYS A CA 1
ATOM 837 C C . LYS A 1 109 ? 13.580 -7.188 -13.213 1.00 88.56 109 LYS A C 1
ATOM 839 O O . LYS A 1 109 ? 14.720 -7.611 -13.377 1.00 88.56 109 LYS A O 1
ATOM 844 N N . CYS A 1 110 ? 12.627 -7.893 -12.623 1.00 86.56 110 CYS A N 1
ATOM 845 C CA . CYS A 1 110 ? 12.822 -9.284 -12.234 1.00 86.56 110 CYS A CA 1
ATOM 846 C C . CYS A 1 110 ? 11.735 -10.149 -12.865 1.00 86.56 110 CYS A C 1
ATOM 848 O O . CYS A 1 110 ? 10.547 -9.870 -12.711 1.00 86.56 110 CYS A O 1
ATOM 850 N N . ALA A 1 111 ? 12.120 -11.235 -13.539 1.00 87.62 111 ALA A N 1
ATOM 851 C CA . ALA A 1 111 ? 11.177 -12.084 -14.266 1.00 87.62 111 ALA A CA 1
ATOM 852 C C . ALA A 1 111 ? 10.078 -12.663 -13.359 1.00 87.62 111 ALA A C 1
ATOM 854 O O . ALA A 1 111 ? 8.947 -12.862 -13.797 1.00 87.62 111 ALA A O 1
ATOM 855 N N . ALA A 1 112 ? 10.397 -12.872 -12.079 1.00 86.38 112 ALA A N 1
ATOM 856 C CA . ALA A 1 112 ? 9.468 -13.338 -11.055 1.00 86.38 112 ALA A CA 1
ATOM 857 C C . ALA A 1 112 ? 8.554 -12.233 -10.479 1.00 86.38 112 ALA A C 1
ATOM 859 O O . ALA A 1 112 ? 7.831 -12.497 -9.525 1.00 86.38 112 ALA A O 1
ATOM 860 N N . GLY A 1 113 ? 8.587 -11.008 -11.012 1.00 90.25 113 GLY A N 1
ATOM 861 C CA . GLY A 1 113 ? 7.850 -9.860 -10.484 1.00 90.25 113 GLY A CA 1
ATOM 862 C C . GLY A 1 113 ? 8.560 -9.215 -9.292 1.00 90.25 113 GLY A C 1
ATOM 863 O O . GLY A 1 113 ? 9.767 -8.984 -9.333 1.00 90.25 113 GLY A O 1
ATOM 864 N N . PHE A 1 114 ? 7.827 -8.908 -8.222 1.00 92.19 114 PHE A N 1
ATOM 865 C CA . PHE A 1 114 ? 8.423 -8.333 -7.014 1.00 92.19 114 PHE A CA 1
ATOM 866 C C . PHE A 1 114 ? 8.839 -9.427 -6.038 1.00 92.19 114 PHE A C 1
ATOM 868 O O . PHE A 1 114 ? 8.064 -10.329 -5.699 1.00 92.19 114 PHE A O 1
ATOM 875 N N . ILE A 1 115 ? 10.067 -9.299 -5.545 1.00 89.81 115 ILE A N 1
ATOM 876 C CA . ILE A 1 115 ? 10.684 -10.208 -4.586 1.00 89.81 115 ILE A CA 1
ATOM 877 C C . ILE A 1 115 ? 11.132 -9.431 -3.350 1.00 89.81 115 ILE A C 1
ATOM 879 O O . ILE A 1 115 ? 11.673 -8.335 -3.451 1.00 89.81 115 ILE A O 1
ATOM 883 N N . HIS A 1 116 ? 10.932 -10.018 -2.177 1.00 88.12 116 HIS A N 1
ATOM 884 C CA . HIS A 1 116 ? 11.333 -9.458 -0.895 1.00 88.12 116 HIS A CA 1
ATOM 885 C C . HIS A 1 116 ? 12.415 -10.324 -0.232 1.00 88.12 116 HIS A C 1
ATOM 887 O O . HIS A 1 116 ? 12.384 -11.556 -0.327 1.00 88.12 116 HIS A O 1
ATOM 893 N N . GLY A 1 117 ? 13.343 -9.681 0.477 1.00 80.38 117 GLY A N 1
ATOM 894 C CA . GLY A 1 117 ? 14.403 -10.323 1.258 1.00 80.38 117 GLY A CA 1
ATOM 895 C C . GLY A 1 117 ? 15.800 -9.809 0.913 1.00 80.38 117 GLY A C 1
ATOM 896 O O . GLY A 1 117 ? 15.966 -8.984 0.014 1.00 80.38 117 GLY A O 1
ATOM 897 N N . ASP A 1 118 ? 16.801 -10.316 1.632 1.00 71.19 118 ASP A N 1
ATOM 898 C CA . ASP A 1 118 ? 18.209 -9.983 1.404 1.00 71.19 118 ASP A CA 1
ATOM 899 C C . ASP A 1 118 ? 18.640 -10.426 -0.015 1.00 71.19 118 ASP A C 1
ATOM 901 O O . ASP A 1 118 ? 18.410 -11.581 -0.386 1.00 71.19 118 ASP A O 1
ATOM 905 N N . PRO A 1 119 ? 19.247 -9.547 -0.838 1.00 70.06 119 PRO A N 1
ATOM 906 C CA . PRO A 1 119 ? 19.723 -9.901 -2.179 1.00 70.06 119 PRO A CA 1
ATOM 907 C C . PRO A 1 119 ? 20.789 -11.009 -2.207 1.00 70.06 119 PRO A C 1
ATOM 909 O O . PRO A 1 119 ? 20.997 -11.603 -3.267 1.00 70.06 119 PRO A O 1
ATOM 912 N N . PHE A 1 120 ? 21.451 -11.293 -1.084 1.00 69.31 120 PHE A N 1
ATOM 913 C CA . PHE A 1 120 ? 22.460 -12.344 -0.940 1.00 69.31 120 PHE A CA 1
ATOM 914 C C . PHE A 1 120 ? 21.902 -13.665 -0.384 1.00 69.31 120 PHE A C 1
ATOM 916 O O . PHE A 1 120 ? 22.641 -14.650 -0.324 1.00 69.31 120 PHE A O 1
ATOM 923 N N . GLU A 1 121 ? 20.621 -13.713 -0.011 1.00 76.75 121 GLU A N 1
ATOM 924 C CA . GLU A 1 121 ? 19.949 -14.913 0.499 1.00 76.75 121 GLU A CA 1
ATOM 925 C C . GLU A 1 121 ? 18.800 -15.374 -0.417 1.00 76.75 121 GLU A C 1
ATOM 927 O O . GLU A 1 121 ? 18.526 -14.810 -1.481 1.00 76.75 121 GLU A O 1
ATOM 932 N N . GLU A 1 122 ? 18.117 -16.450 -0.016 1.00 79.75 122 GLU A N 1
ATOM 933 C CA . GLU A 1 122 ? 16.897 -16.889 -0.687 1.00 79.75 122 GLU A CA 1
ATOM 934 C C . GLU A 1 122 ? 15.783 -15.849 -0.484 1.00 79.75 122 GLU A C 1
ATOM 936 O O . GLU A 1 122 ? 15.284 -15.644 0.624 1.00 79.75 122 GLU A O 1
ATOM 941 N N . ARG A 1 123 ? 15.360 -15.217 -1.581 1.00 84.69 123 ARG A N 1
ATOM 942 C CA . ARG A 1 123 ? 14.289 -14.213 -1.590 1.00 84.69 123 ARG A CA 1
ATOM 943 C C . ARG A 1 123 ? 12.925 -14.843 -1.844 1.00 84.69 123 ARG A C 1
ATOM 945 O O . ARG A 1 123 ? 12.810 -15.900 -2.466 1.00 84.69 123 ARG A O 1
ATOM 952 N N . LYS A 1 124 ? 11.870 -14.181 -1.372 1.00 89.38 124 LYS A N 1
ATOM 953 C CA . LYS A 1 124 ? 10.481 -14.626 -1.543 1.00 89.38 124 LYS A CA 1
ATOM 954 C C . LYS A 1 124 ? 9.759 -13.760 -2.558 1.00 89.38 124 LYS A C 1
ATOM 956 O O . LYS A 1 124 ? 9.797 -12.540 -2.467 1.00 89.38 124 LYS A O 1
ATOM 961 N N . VAL A 1 125 ? 9.071 -14.400 -3.495 1.00 91.31 125 VAL A N 1
ATOM 962 C CA . VAL A 1 125 ? 8.165 -13.724 -4.425 1.00 91.31 125 VAL A CA 1
ATOM 963 C C . VAL A 1 125 ? 6.945 -13.232 -3.654 1.00 91.31 125 VAL A C 1
ATOM 965 O O . VAL A 1 125 ? 6.328 -13.998 -2.912 1.00 91.31 125 VAL A O 1
ATOM 968 N N . VAL A 1 126 ? 6.624 -11.950 -3.810 1.00 93.31 126 VAL A N 1
ATOM 969 C CA . VAL A 1 126 ? 5.503 -11.288 -3.123 1.00 93.31 126 VAL A CA 1
ATOM 970 C C . VAL A 1 126 ? 4.452 -10.758 -4.095 1.00 93.31 126 VAL A C 1
ATOM 972 O O . VAL A 1 126 ? 3.303 -10.581 -3.702 1.00 93.31 126 VAL A O 1
ATOM 975 N N . LEU A 1 127 ? 4.801 -10.575 -5.370 1.00 94.75 127 LEU A N 1
ATOM 976 C CA . LEU A 1 127 ? 3.855 -10.299 -6.447 1.00 94.75 127 LEU A CA 1
ATOM 977 C C . LEU A 1 127 ? 4.393 -10.904 -7.748 1.00 94.75 127 LEU A C 1
ATOM 979 O O . LEU A 1 127 ? 5.466 -10.516 -8.193 1.00 94.75 127 LEU A O 1
ATOM 983 N N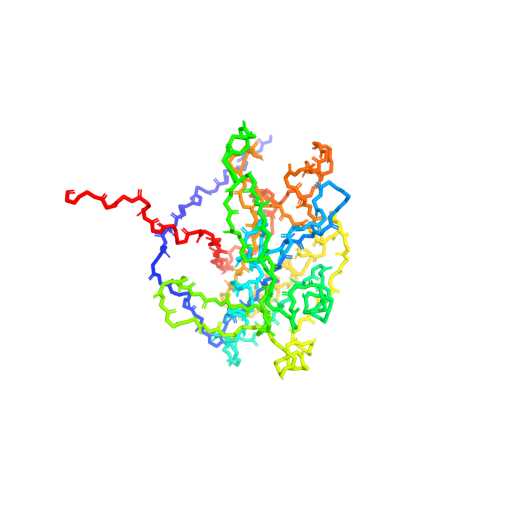 . ASP A 1 128 ? 3.627 -11.801 -8.362 1.00 94.88 128 ASP A N 1
ATOM 984 C CA . ASP A 1 128 ? 3.869 -12.397 -9.681 1.00 94.88 128 ASP A CA 1
ATOM 985 C C . ASP A 1 128 ? 2.530 -12.668 -10.395 1.00 94.88 128 ASP A C 1
ATOM 987 O O . ASP A 1 128 ? 1.455 -12.443 -9.828 1.00 94.88 128 ASP A O 1
ATOM 991 N N . ASP A 1 129 ? 2.573 -13.164 -11.635 1.00 94.19 129 ASP A N 1
ATOM 992 C CA . ASP A 1 129 ? 1.364 -13.483 -12.412 1.00 94.19 129 ASP A CA 1
ATOM 993 C C . ASP A 1 129 ? 0.472 -14.537 -11.726 1.00 94.19 129 ASP A C 1
ATOM 995 O O . ASP A 1 129 ? -0.747 -14.548 -11.913 1.00 94.19 129 ASP A O 1
ATOM 999 N N . TYR A 1 130 ? 1.057 -15.421 -10.912 1.00 93.94 130 TYR A N 1
ATOM 1000 C CA . TYR A 1 130 ? 0.325 -16.458 -10.188 1.00 93.94 130 TYR A CA 1
ATOM 1001 C C . TYR A 1 130 ? -0.440 -15.895 -8.977 1.00 93.94 130 TYR A C 1
ATOM 1003 O O . TYR A 1 130 ? -1.583 -16.287 -8.717 1.00 93.94 130 TYR A O 1
ATOM 1011 N N . LEU A 1 131 ? 0.166 -14.965 -8.238 1.00 94.00 131 LEU A N 1
ATOM 1012 C CA . LEU A 1 131 ? -0.415 -14.290 -7.080 1.00 94.00 131 LEU A CA 1
ATOM 1013 C C . LEU A 1 131 ? -1.363 -13.156 -7.482 1.00 94.00 131 LEU A C 1
ATOM 1015 O O . LEU A 1 131 ? -2.282 -12.847 -6.718 1.00 94.00 131 LEU A O 1
ATOM 1019 N N . LEU A 1 132 ? -1.182 -12.572 -8.671 1.00 94.81 132 LEU A N 1
ATOM 1020 C CA . LEU A 1 132 ? -1.926 -11.409 -9.155 1.00 94.81 132 LEU A CA 1
ATOM 1021 C C . LEU A 1 132 ? -3.451 -11.528 -8.971 1.00 94.81 132 LEU A C 1
ATOM 1023 O O . LEU A 1 132 ? -4.024 -10.604 -8.389 1.00 94.81 132 LEU A O 1
ATOM 1027 N N . PRO A 1 133 ? -4.136 -12.625 -9.368 1.00 95.06 133 PRO A N 1
ATOM 1028 C CA . PRO A 1 133 ? -5.585 -12.727 -9.187 1.00 95.06 133 PRO A CA 1
ATOM 1029 C C . PRO A 1 133 ? -6.004 -12.638 -7.715 1.00 95.06 133 PRO A C 1
ATOM 1031 O O . PRO A 1 133 ? -6.970 -11.962 -7.385 1.00 95.06 133 PRO A O 1
ATOM 1034 N N . ARG A 1 134 ? -5.239 -13.270 -6.815 1.00 93.00 134 ARG A N 1
ATOM 1035 C CA . ARG A 1 134 ? -5.533 -13.281 -5.372 1.00 93.00 134 ARG A CA 1
ATOM 1036 C C . ARG A 1 134 ? -5.278 -11.927 -4.724 1.00 93.00 134 ARG A C 1
ATOM 1038 O O . ARG A 1 134 ? -5.995 -11.545 -3.806 1.00 93.00 134 ARG A O 1
ATOM 1045 N N . ILE A 1 135 ? -4.239 -11.227 -5.171 1.00 93.62 135 ILE A N 1
ATOM 1046 C CA . ILE A 1 135 ? -3.878 -9.905 -4.658 1.00 93.62 135 ILE A CA 1
ATOM 1047 C C . ILE A 1 135 ? -4.892 -8.864 -5.123 1.00 93.62 135 ILE A C 1
ATOM 1049 O O . ILE A 1 135 ? -5.321 -8.039 -4.319 1.00 93.62 135 ILE A O 1
ATOM 1053 N N . ARG A 1 136 ? -5.316 -8.928 -6.391 1.00 93.75 136 ARG A N 1
ATOM 1054 C CA . ARG A 1 136 ? -6.245 -7.957 -6.977 1.00 93.75 136 ARG A CA 1
ATOM 1055 C C . ARG A 1 136 ? -7.574 -7.885 -6.226 1.00 93.75 136 ARG A C 1
ATOM 1057 O O . ARG A 1 136 ? -8.082 -6.792 -6.019 1.00 93.75 136 ARG A O 1
ATOM 1064 N N . ASP A 1 137 ? -8.079 -9.021 -5.752 1.00 92.62 137 ASP A N 1
ATOM 1065 C CA . ASP A 1 137 ? -9.325 -9.089 -4.975 1.00 92.62 137 ASP A CA 1
ATOM 1066 C C . ASP A 1 137 ? -9.186 -8.546 -3.539 1.00 92.62 137 ASP A C 1
ATOM 1068 O O . ASP A 1 137 ? -10.183 -8.343 -2.845 1.00 92.62 137 ASP A O 1
ATOM 1072 N N . ARG A 1 138 ? -7.953 -8.325 -3.066 1.00 94.50 138 ARG A N 1
ATOM 1073 C CA . ARG A 1 138 ? -7.644 -7.914 -1.685 1.00 94.50 138 ARG A CA 1
ATOM 1074 C C . ARG A 1 138 ? -7.204 -6.461 -1.557 1.00 94.50 138 ARG A C 1
ATOM 1076 O O . ARG A 1 138 ? -7.121 -5.956 -0.436 1.00 94.50 138 ARG A O 1
ATOM 1083 N N . VAL A 1 139 ? -6.920 -5.801 -2.673 1.00 95.50 139 VAL A N 1
ATOM 1084 C CA . VAL A 1 139 ? -6.482 -4.406 -2.715 1.00 95.50 139 VAL A CA 1
ATOM 1085 C C . VAL A 1 139 ? -7.596 -3.498 -3.217 1.00 95.50 139 VAL A C 1
ATOM 1087 O O . VAL A 1 139 ? -8.407 -3.862 -4.061 1.00 95.50 139 VAL A O 1
ATOM 1090 N N . THR A 1 140 ? -7.622 -2.280 -2.696 1.00 96.00 140 THR A N 1
ATOM 1091 C CA . THR A 1 140 ? -8.454 -1.186 -3.185 1.00 96.00 140 THR A CA 1
ATOM 1092 C C . THR A 1 140 ? -7.568 -0.241 -3.980 1.00 96.00 140 THR A C 1
ATOM 1094 O O . THR A 1 140 ? -6.639 0.350 -3.432 1.00 96.00 140 THR A O 1
ATOM 1097 N N . ILE A 1 141 ? -7.853 -0.100 -5.272 1.00 95.12 141 ILE A N 1
ATOM 1098 C CA . ILE A 1 141 ? -7.156 0.867 -6.122 1.00 95.12 141 ILE A CA 1
ATOM 1099 C C . ILE A 1 141 ? -7.741 2.250 -5.825 1.00 95.12 141 ILE A C 1
ATOM 1101 O O . ILE A 1 141 ? -8.916 2.508 -6.095 1.00 95.12 141 ILE A O 1
ATOM 1105 N N . GLY A 1 142 ? -6.928 3.102 -5.208 1.00 93.31 142 GLY A N 1
ATOM 1106 C CA . GLY A 1 142 ? -7.255 4.488 -4.907 1.00 93.31 142 GLY A CA 1
ATOM 1107 C C . GLY A 1 142 ? -7.031 5.417 -6.106 1.00 93.31 142 GLY A C 1
ATOM 1108 O O . GLY A 1 142 ? -6.618 4.977 -7.183 1.00 93.31 142 GLY A O 1
ATOM 1109 N N . PRO A 1 143 ? -7.314 6.719 -5.941 1.00 92.94 143 PRO A N 1
ATOM 1110 C CA . PRO A 1 143 ? -6.973 7.720 -6.944 1.00 92.94 143 PRO A CA 1
ATOM 1111 C C . PRO A 1 143 ? -5.449 7.899 -7.067 1.00 92.94 143 PRO A C 1
ATOM 1113 O O . PRO A 1 143 ? -4.685 7.478 -6.203 1.00 92.94 143 PRO A O 1
ATOM 1116 N N . LYS A 1 144 ? -5.021 8.542 -8.154 1.00 87.56 144 LYS A N 1
ATOM 1117 C CA . LYS A 1 144 ? -3.627 8.937 -8.405 1.00 87.56 144 LYS A CA 1
ATOM 1118 C C . LYS A 1 144 ? -3.284 10.270 -7.742 1.00 87.56 144 LYS A C 1
ATOM 1120 O O . LYS A 1 144 ? -4.190 11.069 -7.483 1.00 87.56 144 LYS A O 1
ATOM 1125 N N . GLY A 1 145 ? -1.993 10.540 -7.555 1.00 86.62 145 GLY A N 1
ATOM 1126 C CA . GLY A 1 145 ? -1.528 11.828 -7.053 1.00 86.62 145 GLY A CA 1
ATOM 1127 C C . GLY A 1 145 ? -1.873 12.069 -5.579 1.00 86.62 145 GLY A C 1
ATOM 1128 O O . GLY A 1 145 ? -2.264 11.164 -4.836 1.00 86.62 145 GLY A O 1
ATOM 1129 N N . SER A 1 146 ? -1.849 13.344 -5.186 1.00 85.62 146 SER A N 1
ATOM 1130 C CA . SER A 1 146 ? -2.190 13.818 -3.836 1.00 85.62 146 SER A CA 1
ATOM 1131 C C . SER A 1 146 ? -3.585 13.403 -3.347 1.00 85.62 146 SER A C 1
ATOM 1133 O O . SER A 1 146 ? -3.815 13.298 -2.143 1.00 85.62 146 SER A O 1
ATOM 1135 N N . ALA A 1 147 ? -4.518 13.079 -4.248 1.00 91.00 147 ALA A N 1
ATOM 1136 C CA . ALA A 1 147 ? -5.839 12.571 -3.877 1.00 91.00 147 ALA A CA 1
ATOM 1137 C C . ALA A 1 147 ? -5.782 11.207 -3.158 1.00 91.00 147 ALA A C 1
ATOM 1139 O O . ALA A 1 147 ? -6.709 10.869 -2.413 1.00 91.00 147 ALA A O 1
ATOM 1140 N N . LEU A 1 148 ? -4.712 10.419 -3.346 1.00 90.62 148 LEU A N 1
ATOM 1141 C CA . LEU A 1 148 ? -4.515 9.143 -2.648 1.00 90.62 148 LEU A CA 1
ATOM 1142 C C . LEU A 1 148 ? -4.387 9.351 -1.135 1.00 90.62 148 LEU A C 1
ATOM 1144 O O . LEU A 1 148 ? -4.924 8.558 -0.357 1.00 90.62 148 LEU A O 1
ATOM 1148 N N . ARG A 1 149 ? -3.744 10.452 -0.725 1.00 90.12 149 ARG A N 1
ATOM 1149 C CA . ARG A 1 149 ? -3.628 10.870 0.674 1.00 90.12 149 ARG A CA 1
ATOM 1150 C C . ARG A 1 149 ? -4.999 11.033 1.319 1.00 90.12 149 ARG A C 1
ATOM 1152 O O . ARG A 1 149 ? -5.265 10.444 2.363 1.00 90.12 149 ARG A O 1
ATOM 1159 N N . ASP A 1 150 ? -5.869 11.825 0.697 1.00 92.19 150 ASP A N 1
ATOM 1160 C CA . ASP A 1 150 ? -7.199 12.128 1.239 1.00 92.19 150 ASP A CA 1
ATOM 1161 C C . ASP A 1 150 ? -8.075 10.884 1.276 1.00 92.19 150 ASP A C 1
ATOM 1163 O O . ASP A 1 150 ? -8.788 10.639 2.251 1.00 92.19 150 ASP A O 1
ATOM 1167 N N . PHE A 1 151 ? -7.973 10.055 0.238 1.00 93.75 151 PHE A N 1
ATOM 1168 C CA . PHE A 1 151 ? -8.627 8.758 0.209 1.00 93.75 151 PHE A CA 1
ATOM 1169 C C . PHE A 1 151 ? -8.191 7.887 1.396 1.00 93.75 151 PHE A C 1
ATOM 1171 O O . PHE A 1 151 ? -9.042 7.371 2.119 1.00 93.75 151 PHE A O 1
ATOM 1178 N N . PHE A 1 152 ? -6.886 7.772 1.654 1.00 91.88 152 PHE A N 1
ATOM 1179 C CA . PHE A 1 152 ? -6.368 7.021 2.797 1.00 91.88 152 PHE A CA 1
ATOM 1180 C C . PHE A 1 152 ? -6.811 7.606 4.145 1.00 91.88 152 PHE A C 1
ATOM 1182 O O . PHE A 1 152 ? -7.277 6.856 5.003 1.00 91.88 152 PHE A O 1
ATOM 1189 N N . LEU A 1 153 ? -6.719 8.927 4.335 1.00 91.56 153 LEU A N 1
ATOM 1190 C CA . LEU A 1 153 ? -7.110 9.577 5.591 1.00 91.56 153 LEU A CA 1
ATOM 1191 C C . LEU A 1 153 ? -8.594 9.368 5.911 1.00 91.56 153 LEU A C 1
ATOM 1193 O O . LEU A 1 153 ? -8.926 9.069 7.058 1.00 91.56 153 LEU A O 1
ATOM 1197 N N . ASN A 1 154 ? -9.467 9.426 4.903 1.00 94.75 154 ASN A N 1
ATOM 1198 C CA . ASN A 1 154 ? -10.890 9.126 5.071 1.00 94.75 154 ASN A CA 1
ATOM 1199 C C . ASN A 1 154 ? -11.119 7.663 5.495 1.00 94.75 154 ASN A C 1
ATOM 1201 O O . ASN A 1 154 ? -11.905 7.386 6.402 1.00 94.75 154 ASN A O 1
ATOM 1205 N N . GLN A 1 155 ? -10.404 6.715 4.878 1.00 92.62 155 GLN A N 1
ATOM 1206 C CA . GLN A 1 155 ? -10.491 5.295 5.237 1.00 92.62 155 GLN A CA 1
ATOM 1207 C C . GLN A 1 155 ? -9.965 5.023 6.653 1.00 92.62 155 GLN A C 1
ATOM 1209 O O . GLN A 1 155 ? -10.539 4.214 7.393 1.00 92.62 155 GLN A O 1
ATOM 1214 N N . LEU A 1 156 ? -8.901 5.721 7.055 1.00 90.25 156 LEU A N 1
ATOM 1215 C CA . LEU A 1 156 ? -8.368 5.662 8.408 1.00 90.25 156 LEU A CA 1
ATOM 1216 C C . LEU A 1 156 ? -9.370 6.222 9.426 1.00 90.25 156 LEU A C 1
ATOM 1218 O O . LEU A 1 156 ? -9.614 5.570 10.441 1.00 90.25 156 LEU A O 1
ATOM 1222 N N . GLU A 1 157 ? -9.971 7.384 9.159 1.00 92.75 157 GLU A N 1
ATOM 1223 C CA . GLU A 1 157 ? -10.961 8.006 10.047 1.00 92.75 157 GLU A CA 1
ATOM 1224 C C . GLU A 1 157 ? -12.179 7.099 10.261 1.00 92.75 157 GLU A C 1
ATOM 1226 O O . GLU A 1 157 ? -12.534 6.806 11.407 1.00 92.75 157 GLU A O 1
ATOM 1231 N N . GLU A 1 158 ? -12.764 6.560 9.187 1.00 92.94 158 GLU A N 1
ATOM 1232 C CA . GLU A 1 158 ? -13.892 5.629 9.304 1.00 92.94 158 GLU A CA 1
ATOM 1233 C C . GLU A 1 158 ? -13.497 4.334 10.032 1.00 92.94 158 GLU A C 1
ATOM 1235 O O . GLU A 1 158 ? -14.266 3.819 10.849 1.00 92.94 158 GLU A O 1
ATOM 1240 N N . THR A 1 159 ? -12.272 3.839 9.832 1.00 89.75 159 THR A N 1
ATOM 1241 C CA . THR A 1 159 ? -11.774 2.660 10.557 1.00 89.75 159 THR A CA 1
ATOM 1242 C C . THR A 1 159 ? -11.591 2.927 12.052 1.00 89.75 159 THR A C 1
ATOM 1244 O O . THR A 1 159 ? -11.946 2.081 12.880 1.00 89.75 159 THR A O 1
ATOM 1247 N N . VAL A 1 160 ? -11.052 4.091 12.425 1.00 87.00 160 VAL A N 1
ATOM 1248 C CA . VAL A 1 160 ? -10.893 4.498 13.830 1.00 87.00 160 VAL A CA 1
ATOM 1249 C C . VAL A 1 160 ? -12.262 4.666 14.489 1.00 87.00 160 VAL A C 1
ATOM 1251 O O . VAL A 1 160 ? -12.478 4.174 15.598 1.00 87.00 160 VAL A O 1
ATOM 1254 N N . LYS A 1 161 ? -13.211 5.294 13.796 1.00 90.12 161 LYS A N 1
ATOM 1255 C CA . LYS A 1 161 ? -14.591 5.467 14.257 1.00 90.12 161 LYS A CA 1
ATOM 1256 C C . LYS A 1 161 ? -15.299 4.128 14.483 1.00 90.12 161 LYS A C 1
ATOM 1258 O O . LYS A 1 161 ? -15.907 3.938 15.538 1.00 90.12 161 LYS A O 1
ATOM 1263 N N . ASP A 1 162 ? -15.173 3.175 13.559 1.00 87.50 162 ASP A N 1
ATOM 1264 C CA . ASP A 1 162 ? -15.716 1.817 13.721 1.00 87.50 162 ASP A CA 1
ATOM 1265 C C . ASP A 1 162 ? -15.035 1.051 14.875 1.00 87.50 162 ASP A C 1
ATOM 1267 O O . ASP A 1 162 ? -15.694 0.379 15.680 1.00 87.50 162 ASP A O 1
ATOM 1271 N N . ALA A 1 163 ? -13.713 1.193 15.028 1.00 84.69 163 ALA A N 1
ATOM 1272 C CA . ALA A 1 163 ? -12.983 0.619 16.159 1.00 84.69 163 ALA A CA 1
ATOM 1273 C C . ALA A 1 163 ? -13.472 1.181 17.504 1.00 84.69 163 ALA A C 1
ATOM 1275 O O . ALA A 1 163 ? -13.666 0.412 18.452 1.00 84.69 163 ALA A O 1
ATOM 1276 N N . ALA A 1 164 ? -13.737 2.490 17.571 1.00 84.88 164 ALA A N 1
ATOM 1277 C CA . ALA A 1 164 ? -14.245 3.159 18.764 1.00 84.88 164 ALA A CA 1
ATOM 1278 C C . ALA A 1 164 ? -15.624 2.630 19.182 1.00 84.88 164 ALA A C 1
ATOM 1280 O O . ALA A 1 164 ? -15.849 2.375 20.366 1.00 84.88 164 ALA A O 1
ATOM 1281 N N . GLN A 1 165 ? -16.527 2.414 18.220 1.00 85.81 165 GLN A N 1
ATOM 1282 C CA . GLN A 1 165 ? -17.868 1.875 18.480 1.00 85.81 165 GLN A CA 1
ATOM 1283 C C . GLN A 1 165 ? -17.834 0.431 18.995 1.00 85.81 165 GLN A C 1
ATOM 1285 O O . GLN A 1 165 ? -18.675 0.038 19.802 1.00 85.81 165 GLN A O 1
ATOM 1290 N N . CYS A 1 166 ? -16.842 -0.351 18.566 1.00 78.81 166 CYS A N 1
ATOM 1291 C CA . CYS A 1 166 ? -16.683 -1.744 18.980 1.00 78.81 166 CYS A CA 1
ATOM 1292 C C . CYS A 1 166 ? -15.865 -1.929 20.272 1.00 78.81 166 CYS A C 1
ATOM 1294 O O . CYS A 1 166 ? -15.739 -3.059 20.741 1.00 78.81 166 CYS A O 1
ATOM 1296 N N . GLY A 1 167 ? -15.282 -0.862 20.835 1.00 68.06 167 GLY A N 1
ATOM 1297 C CA . GLY A 1 167 ? -14.340 -0.965 21.958 1.00 68.06 167 GLY A CA 1
ATOM 1298 C C . GLY A 1 167 ? -13.041 -1.704 21.601 1.00 68.06 167 GLY A C 1
ATOM 1299 O O . GLY A 1 167 ? -12.378 -2.268 22.475 1.00 68.06 167 GLY A O 1
ATOM 1300 N N . ASP A 1 168 ? -12.694 -1.733 20.315 1.00 65.56 168 ASP A N 1
ATOM 1301 C CA . ASP A 1 168 ? -11.545 -2.460 19.788 1.00 65.56 168 ASP A CA 1
ATOM 1302 C C . ASP A 1 168 ? -10.273 -1.595 19.781 1.00 65.56 168 ASP A C 1
ATOM 1304 O O . ASP A 1 168 ? -10.307 -0.367 19.857 1.00 65.56 168 ASP A O 1
ATOM 1308 N N . LYS A 1 169 ? -9.115 -2.250 19.646 1.00 60.41 169 LYS A N 1
ATOM 1309 C CA . LYS A 1 169 ? -7.837 -1.583 19.357 1.00 60.41 169 LYS A CA 1
ATOM 1310 C C . LYS A 1 169 ? -7.618 -1.608 17.840 1.00 60.41 169 LYS A C 1
ATOM 1312 O O . LYS A 1 169 ? -7.731 -2.677 17.246 1.00 60.41 169 LYS A O 1
ATOM 1317 N N . SER A 1 170 ? -7.292 -0.478 17.215 1.00 58.22 170 SER A N 1
ATOM 1318 C CA . SER A 1 170 ? -6.950 -0.422 15.785 1.00 58.22 170 SER A CA 1
ATOM 1319 C C . SER A 1 170 ? -5.436 -0.522 15.567 1.00 58.22 170 SER A C 1
ATOM 1321 O O . SER A 1 170 ? -4.645 -0.057 16.385 1.00 58.22 170 SER A O 1
ATOM 1323 N N . SER A 1 171 ? -5.003 -1.100 14.455 1.00 55.06 171 SER A N 1
ATOM 1324 C CA . SER A 1 171 ? -3.620 -0.981 13.991 1.00 55.06 171 SER A CA 1
ATOM 1325 C C . SER A 1 171 ? -3.647 -0.387 12.583 1.00 55.06 171 SER A C 1
ATOM 1327 O O . SER A 1 171 ? -4.480 -0.755 11.765 1.00 55.06 171 SER A O 1
ATOM 1329 N N . ALA A 1 172 ? -2.770 0.560 12.288 1.00 52.31 172 ALA A N 1
ATOM 1330 C CA . ALA A 1 172 ? -2.553 1.010 10.920 1.00 52.31 172 ALA A CA 1
ATOM 1331 C C . ALA A 1 172 ? -1.125 0.634 10.540 1.00 52.31 172 ALA A C 1
ATOM 1333 O O . ALA A 1 172 ? -0.197 0.829 11.319 1.00 52.31 172 ALA A O 1
ATOM 1334 N N . ASN A 1 173 ? -0.946 0.067 9.359 1.00 50.84 173 ASN A N 1
ATOM 1335 C CA . ASN A 1 173 ? 0.381 -0.172 8.814 1.00 50.84 173 ASN A CA 1
ATOM 1336 C C . ASN A 1 173 ? 0.522 0.782 7.641 1.00 50.84 173 ASN A C 1
ATOM 1338 O O . ASN A 1 173 ? -0.096 0.546 6.616 1.00 50.84 173 ASN A O 1
ATOM 1342 N N . ASP A 1 174 ? 1.277 1.861 7.790 1.00 52.22 174 ASP A N 1
ATOM 1343 C CA . ASP A 1 174 ? 1.408 2.869 6.742 1.00 52.22 174 ASP A CA 1
ATOM 1344 C C . ASP A 1 174 ? 2.757 2.681 6.035 1.00 52.22 174 ASP A C 1
ATOM 1346 O O . ASP A 1 174 ? 3.813 2.746 6.666 1.00 52.22 174 ASP A O 1
ATOM 1350 N N . ILE A 1 175 ? 2.735 2.370 4.737 1.00 51.72 175 ILE A N 1
ATOM 1351 C CA . ILE A 1 175 ? 3.944 2.091 3.956 1.00 51.72 175 ILE A CA 1
ATOM 1352 C C . ILE A 1 175 ? 4.121 3.245 2.975 1.00 51.72 175 ILE A C 1
ATOM 1354 O O . ILE A 1 175 ? 3.620 3.245 1.848 1.00 51.72 175 ILE A O 1
ATOM 1358 N N . SER A 1 176 ? 4.831 4.260 3.448 1.00 47.62 176 SER A N 1
ATOM 1359 C CA . SER A 1 176 ? 5.075 5.506 2.736 1.00 47.62 176 SER A CA 1
ATOM 1360 C C . SER A 1 176 ? 6.455 6.071 3.103 1.00 47.62 176 SER A C 1
ATOM 1362 O O . SER A 1 176 ? 6.965 5.800 4.196 1.00 47.62 176 SER A O 1
ATOM 1364 N N . TYR A 1 177 ? 7.056 6.858 2.200 1.00 46.22 177 TYR A N 1
ATOM 1365 C CA . TYR A 1 177 ? 8.256 7.642 2.486 1.00 46.22 177 TYR A CA 1
ATOM 1366 C C . TYR A 1 177 ? 7.982 8.621 3.623 1.00 46.22 177 TYR A C 1
ATOM 1368 O O . TYR A 1 177 ? 7.294 9.620 3.438 1.00 46.22 177 TYR A O 1
ATOM 1376 N N . GLY A 1 178 ? 8.571 8.367 4.788 1.00 47.31 178 GLY A N 1
ATOM 1377 C CA . GLY A 1 178 ? 8.814 9.409 5.774 1.00 47.31 178 GLY A CA 1
ATOM 1378 C C . GLY A 1 178 ? 10.079 10.159 5.385 1.00 47.31 178 GLY A C 1
ATOM 1379 O O . GLY A 1 178 ? 11.162 9.587 5.491 1.00 47.31 178 GLY A O 1
ATOM 1380 N N . ASP A 1 179 ? 9.959 11.403 4.936 1.00 46.66 179 ASP A N 1
ATOM 1381 C CA . ASP A 1 179 ? 11.135 12.212 4.625 1.00 46.66 179 ASP A CA 1
ATOM 1382 C C . ASP A 1 179 ? 11.535 13.066 5.840 1.00 46.66 179 ASP A C 1
ATOM 1384 O O . ASP A 1 179 ? 10.704 13.740 6.462 1.00 46.66 179 ASP A O 1
ATOM 1388 N N . TYR A 1 180 ? 12.824 13.023 6.186 1.00 38.91 180 TYR A N 1
ATOM 1389 C CA . TYR A 1 180 ? 13.419 13.902 7.189 1.00 38.91 180 TYR A CA 1
ATOM 1390 C C . TYR A 1 180 ? 13.380 15.371 6.740 1.00 38.91 180 TYR A C 1
ATOM 1392 O O . TYR A 1 180 ? 13.261 16.248 7.599 1.00 38.91 180 TYR A O 1
ATOM 1400 N N . ASP A 1 181 ? 13.401 15.625 5.428 1.00 47.31 181 ASP A N 1
ATOM 1401 C CA . ASP A 1 181 ? 13.429 16.965 4.839 1.00 47.31 181 ASP A CA 1
ATOM 1402 C C . ASP A 1 181 ? 12.023 17.589 4.671 1.00 47.31 181 ASP A C 1
ATOM 1404 O O . ASP A 1 181 ? 11.908 18.787 4.416 1.00 47.31 181 ASP A O 1
ATOM 1408 N N . THR A 1 182 ? 10.933 16.841 4.920 1.00 49.94 182 THR A N 1
ATOM 1409 C CA . THR A 1 182 ? 9.533 17.337 4.824 1.00 49.94 182 THR A CA 1
ATOM 1410 C C . THR A 1 182 ? 8.907 17.782 6.158 1.00 49.94 182 THR A C 1
ATOM 1412 O O . THR A 1 182 ? 7.681 17.815 6.304 1.00 49.94 182 THR A O 1
ATOM 1415 N N . ASP A 1 183 ? 9.720 18.128 7.162 1.00 57.22 183 ASP A N 1
ATOM 1416 C CA . ASP A 1 183 ? 9.292 18.342 8.559 1.00 57.22 183 ASP A CA 1
ATOM 1417 C C . ASP A 1 183 ? 8.641 17.096 9.212 1.00 57.22 183 ASP A C 1
ATOM 1419 O O . ASP A 1 183 ? 7.840 17.216 10.147 1.00 57.22 183 ASP A O 1
ATOM 1423 N N . GLY A 1 184 ? 8.974 15.885 8.744 1.00 61.72 184 GLY A N 1
ATOM 1424 C CA . GLY A 1 184 ? 8.552 14.626 9.367 1.00 61.72 184 GLY A CA 1
ATOM 1425 C C . GLY A 1 184 ? 7.130 14.174 9.022 1.00 61.72 184 GLY A C 1
ATOM 1426 O O . GLY A 1 184 ? 6.368 13.801 9.923 1.00 61.72 184 GLY A O 1
ATOM 1427 N N . GLY A 1 185 ? 6.768 14.189 7.737 1.00 71.69 185 GLY A N 1
ATOM 1428 C CA . GLY A 1 185 ? 5.522 13.603 7.243 1.00 71.69 185 GLY A CA 1
ATOM 1429 C C . GLY A 1 185 ? 5.734 12.501 6.200 1.00 71.69 185 GLY A C 1
ATOM 1430 O O . GLY A 1 185 ? 6.864 12.197 5.830 1.00 71.69 185 GLY A O 1
ATOM 1431 N N . LEU A 1 186 ? 4.631 11.879 5.778 1.00 78.69 186 LEU A N 1
ATOM 1432 C CA . LEU A 1 186 ? 4.616 10.714 4.890 1.00 78.69 186 LEU A CA 1
ATOM 1433 C C . LEU A 1 186 ? 4.119 11.088 3.492 1.00 78.69 186 LEU A C 1
ATOM 1435 O O . LEU A 1 186 ? 3.033 11.659 3.370 1.00 78.69 186 LEU A O 1
ATOM 1439 N N . LEU A 1 187 ? 4.877 10.759 2.449 1.00 81.06 187 LEU A N 1
ATOM 1440 C CA . LEU A 1 187 ? 4.506 11.005 1.053 1.00 81.06 187 LEU A CA 1
ATOM 1441 C C . LEU A 1 187 ? 3.574 9.913 0.522 1.00 81.06 187 LEU A C 1
ATOM 1443 O O . LEU A 1 187 ? 3.965 8.756 0.347 1.00 81.06 187 LEU A O 1
ATOM 1447 N N . VAL A 1 188 ? 2.324 10.279 0.249 1.00 85.19 188 VAL A N 1
ATOM 1448 C CA . VAL A 1 188 ? 1.324 9.354 -0.292 1.00 85.19 188 VAL A CA 1
ATOM 1449 C C . VAL A 1 188 ? 0.817 9.885 -1.623 1.00 85.19 188 VAL A C 1
ATOM 1451 O O . VAL A 1 188 ? 0.141 10.911 -1.671 1.00 85.19 188 VAL A O 1
ATOM 1454 N N . GLY A 1 189 ? 1.123 9.154 -2.695 1.00 83.56 189 GLY A N 1
ATOM 1455 C CA . GLY A 1 189 ? 0.704 9.495 -4.050 1.00 83.56 189 GLY A CA 1
ATOM 1456 C C . GLY A 1 189 ? 1.561 10.567 -4.723 1.00 83.56 189 GLY A C 1
ATOM 1457 O O . GLY A 1 189 ? 1.121 11.139 -5.710 1.00 83.56 189 GLY A O 1
ATOM 1458 N N . VAL A 1 190 ? 2.745 10.877 -4.192 1.00 82.56 190 VAL A N 1
ATOM 1459 C CA . VAL A 1 190 ? 3.693 11.838 -4.781 1.00 82.56 190 VAL A CA 1
ATOM 1460 C C . VAL A 1 190 ? 5.123 11.344 -4.612 1.00 82.56 190 VAL A C 1
ATOM 1462 O O . VAL A 1 190 ? 5.414 10.593 -3.675 1.00 82.56 190 VAL A O 1
ATOM 1465 N N . SER A 1 191 ? 6.012 11.793 -5.492 1.00 81.25 191 SER A N 1
ATOM 1466 C CA . SER A 1 191 ? 7.445 11.524 -5.410 1.00 81.25 191 SER A CA 1
ATOM 1467 C C . SER A 1 191 ? 8.184 12.665 -4.695 1.00 81.25 191 SER A C 1
ATOM 1469 O O . SER A 1 191 ? 7.795 13.827 -4.835 1.00 81.25 191 SER A O 1
ATOM 1471 N N . PRO A 1 192 ? 9.292 12.390 -3.977 1.00 76.69 192 PRO A N 1
ATOM 1472 C CA . PRO A 1 192 ? 10.190 13.443 -3.492 1.00 76.69 192 PRO A CA 1
ATOM 1473 C C . PRO A 1 192 ? 10.798 14.295 -4.623 1.00 76.69 192 PRO A C 1
ATOM 1475 O O . PRO A 1 192 ? 11.330 15.371 -4.355 1.00 76.69 192 PRO A O 1
ATOM 1478 N N . PHE A 1 193 ? 10.727 13.835 -5.877 1.00 80.69 193 PHE A N 1
ATOM 1479 C CA . PHE A 1 193 ? 11.186 14.575 -7.055 1.00 80.69 193 PHE A CA 1
ATOM 1480 C C . PHE A 1 193 ? 10.103 15.464 -7.687 1.00 80.69 193 PHE A C 1
ATOM 1482 O O . PHE A 1 193 ? 10.385 16.169 -8.660 1.00 80.69 193 PHE A O 1
ATOM 1489 N N . ASP A 1 194 ? 8.873 15.443 -7.165 1.00 80.19 194 ASP A N 1
ATOM 1490 C CA . ASP A 1 194 ? 7.820 16.362 -7.593 1.00 80.19 194 ASP A CA 1
ATOM 1491 C C . ASP A 1 194 ? 8.051 17.785 -7.058 1.00 80.19 194 ASP A C 1
ATOM 1493 O O . ASP A 1 194 ? 8.961 18.054 -6.272 1.00 80.19 194 ASP A O 1
ATOM 1497 N N . ASN A 1 195 ? 7.259 18.749 -7.536 1.00 82.81 195 ASN A N 1
ATOM 1498 C CA . ASN A 1 195 ? 7.427 20.131 -7.097 1.00 82.81 195 ASN A CA 1
ATOM 1499 C C . ASN A 1 195 ? 7.007 20.312 -5.624 1.00 82.81 195 ASN A C 1
ATOM 1501 O O . ASN A 1 195 ? 6.191 19.574 -5.076 1.00 82.81 195 ASN A O 1
ATOM 1505 N N . GLU A 1 196 ? 7.564 21.339 -4.982 1.00 80.31 196 GLU A N 1
ATOM 1506 C CA . GLU A 1 196 ? 7.385 21.586 -3.547 1.00 80.31 196 GLU A CA 1
ATOM 1507 C C . GLU A 1 196 ? 5.915 21.817 -3.142 1.00 80.31 196 GLU A C 1
ATOM 1509 O O . GLU A 1 196 ? 5.534 21.522 -2.008 1.00 80.31 196 GLU A O 1
ATOM 1514 N N . GLU A 1 197 ? 5.089 22.354 -4.043 1.00 78.56 197 GLU A N 1
ATOM 1515 C CA . GLU A 1 197 ? 3.667 22.612 -3.791 1.00 78.56 197 GLU A CA 1
ATOM 1516 C C . GLU A 1 197 ? 2.873 21.297 -3.757 1.00 78.56 197 GLU A C 1
ATOM 1518 O O . GLU A 1 197 ? 2.185 21.030 -2.770 1.00 78.56 197 GLU A O 1
ATOM 1523 N N . ASP A 1 198 ? 3.083 20.424 -4.748 1.00 74.69 198 ASP A N 1
ATOM 1524 C CA . ASP A 1 198 ? 2.484 19.086 -4.813 1.00 74.69 198 ASP A CA 1
ATOM 1525 C C . ASP A 1 198 ? 2.887 18.230 -3.603 1.00 74.69 198 ASP A C 1
ATOM 1527 O O . ASP A 1 198 ? 2.049 17.546 -3.008 1.00 74.69 198 ASP A O 1
ATOM 1531 N N . ILE A 1 199 ? 4.153 18.316 -3.180 1.00 78.44 199 ILE A N 1
ATOM 1532 C CA . ILE A 1 199 ? 4.648 17.622 -1.987 1.00 78.44 199 ILE A CA 1
ATOM 1533 C C . ILE A 1 199 ? 3.954 18.156 -0.729 1.00 78.44 199 ILE A C 1
ATOM 1535 O O . ILE A 1 199 ? 3.396 17.377 0.048 1.00 78.44 199 ILE A O 1
ATOM 1539 N N . LYS A 1 200 ? 3.938 19.479 -0.512 1.00 77.50 200 LYS A N 1
ATOM 1540 C CA . LYS A 1 200 ? 3.320 20.084 0.685 1.00 77.50 200 LYS A CA 1
ATOM 1541 C C . LYS A 1 200 ? 1.866 19.662 0.863 1.00 77.50 200 LYS A C 1
ATOM 1543 O O . LYS A 1 200 ? 1.456 19.385 1.996 1.00 77.50 200 LYS A O 1
ATOM 1548 N N . ASP A 1 201 ? 1.137 19.571 -0.242 1.00 73.12 201 ASP A N 1
ATOM 1549 C CA . ASP A 1 201 ? -0.274 19.212 -0.267 1.00 73.12 201 ASP A CA 1
ATOM 1550 C C . ASP A 1 201 ? -0.536 17.704 -0.289 1.00 73.12 201 ASP A C 1
ATOM 1552 O O . ASP A 1 201 ? -1.692 17.315 -0.162 1.00 73.12 201 ASP A O 1
ATOM 1556 N N . ALA A 1 202 ? 0.476 16.842 -0.376 1.00 74.56 202 ALA A N 1
ATOM 1557 C CA . ALA A 1 202 ? 0.314 15.383 -0.361 1.00 74.56 202 ALA A CA 1
ATOM 1558 C C . ALA A 1 202 ? 0.895 14.703 0.891 1.00 74.56 202 ALA A C 1
ATOM 1560 O O . ALA A 1 202 ? 0.588 13.543 1.173 1.00 74.56 202 ALA A O 1
ATOM 1561 N N . VAL A 1 203 ? 1.677 15.428 1.693 1.00 82.38 203 VAL A N 1
ATOM 1562 C CA . VAL A 1 203 ? 2.287 14.898 2.918 1.00 82.38 203 VAL A CA 1
ATOM 1563 C C . VAL A 1 203 ? 1.234 14.644 4.010 1.00 82.38 203 VAL A C 1
ATOM 1565 O O . VAL A 1 203 ? 0.521 15.556 4.450 1.00 82.38 203 VAL A O 1
ATOM 1568 N N . ILE A 1 204 ? 1.190 13.419 4.540 1.00 84.31 204 ILE A N 1
ATOM 1569 C CA . ILE A 1 204 ? 0.498 13.108 5.795 1.00 84.31 204 ILE A CA 1
ATOM 1570 C C . ILE A 1 204 ? 1.387 13.535 6.951 1.00 84.31 204 ILE A C 1
ATOM 1572 O O . ILE A 1 204 ? 2.392 12.908 7.279 1.00 84.31 204 ILE A O 1
ATOM 1576 N N . ARG A 1 205 ? 0.989 14.618 7.606 1.00 83.62 205 ARG A N 1
ATOM 1577 C CA . ARG A 1 205 ? 1.648 15.122 8.804 1.00 83.62 205 ARG A CA 1
ATOM 1578 C C . ARG A 1 205 ? 1.021 14.549 10.084 1.00 83.62 205 ARG A C 1
ATOM 1580 O O . ARG A 1 205 ? -0.181 14.254 10.098 1.00 83.62 205 ARG A O 1
ATOM 1587 N N . PRO A 1 206 ? 1.775 14.479 11.199 1.00 81.19 206 PRO A N 1
ATOM 1588 C CA . PRO A 1 206 ? 1.278 13.937 12.464 1.00 81.19 206 PRO A CA 1
ATOM 1589 C C . PRO A 1 206 ? -0.040 14.552 12.957 1.00 81.19 206 PRO A C 1
ATOM 1591 O O . PRO A 1 206 ? -0.845 13.848 13.567 1.00 81.19 206 PRO A O 1
ATOM 1594 N N . GLN A 1 207 ? -0.307 15.836 12.678 1.00 83.38 207 GLN A N 1
ATOM 1595 C CA . GLN A 1 207 ? -1.547 16.490 13.111 1.00 83.38 207 GLN A CA 1
ATOM 1596 C C . GLN A 1 207 ? -2.823 15.862 12.539 1.00 83.38 207 GLN A C 1
ATOM 1598 O O . GLN A 1 207 ? -3.838 15.900 13.229 1.00 83.38 207 GLN A O 1
ATOM 1603 N N . TYR A 1 208 ? -2.785 15.273 11.336 1.00 85.81 208 TYR A N 1
ATOM 1604 C CA . TYR A 1 208 ? -3.957 14.610 10.752 1.00 85.81 208 TYR A CA 1
ATOM 1605 C C . TYR A 1 208 ? -4.301 13.336 11.525 1.00 85.81 208 TYR A C 1
ATOM 1607 O O . TYR A 1 208 ? -5.456 13.069 11.838 1.00 85.81 208 TYR A O 1
ATOM 1615 N N . ILE A 1 209 ? -3.283 12.572 11.920 1.00 84.50 209 ILE A N 1
ATOM 1616 C CA . ILE A 1 209 ? -3.479 11.365 12.727 1.00 84.50 209 ILE A CA 1
ATOM 1617 C C . ILE A 1 209 ? -3.941 11.738 14.140 1.00 84.50 209 ILE A C 1
ATOM 1619 O O . ILE A 1 209 ? -4.864 11.132 14.687 1.00 84.50 209 ILE A O 1
ATOM 1623 N N . VAL A 1 210 ? -3.335 12.771 14.735 1.00 86.12 210 VAL A N 1
ATOM 1624 C CA . VAL A 1 210 ? -3.715 13.261 16.068 1.00 86.12 210 VAL A CA 1
ATOM 1625 C C . VAL A 1 210 ? -5.154 13.782 16.083 1.00 86.12 210 VAL A C 1
ATOM 1627 O O . VAL A 1 210 ? -5.866 13.509 17.049 1.00 86.12 210 VAL A O 1
ATOM 1630 N N . SER A 1 211 ? -5.609 14.493 15.045 1.00 89.81 211 SER A N 1
ATOM 1631 C CA . SER A 1 211 ? -6.985 15.000 14.982 1.00 89.81 211 SER A CA 1
ATOM 1632 C C . SER A 1 211 ? -8.014 13.872 14.887 1.00 89.81 211 SER A C 1
ATOM 1634 O O . SER A 1 211 ? -9.030 13.938 15.578 1.00 89.81 211 SER A O 1
ATOM 1636 N N . ILE A 1 212 ? -7.730 12.811 14.123 1.00 86.31 212 ILE A N 1
ATOM 1637 C CA . ILE A 1 212 ? -8.576 11.608 14.052 1.00 86.31 212 ILE A CA 1
ATOM 1638 C C . ILE A 1 212 ? -8.651 10.926 15.429 1.00 86.31 212 ILE A C 1
ATOM 1640 O O . ILE A 1 212 ? -9.737 10.656 15.945 1.00 86.31 212 ILE A O 1
ATOM 1644 N N . LEU A 1 213 ? -7.507 10.691 16.081 1.00 84.38 213 LEU A N 1
ATOM 1645 C CA . LEU A 1 213 ? -7.466 10.001 17.378 1.00 84.38 213 LEU A CA 1
ATOM 1646 C C . LEU A 1 213 ? -8.061 10.825 18.527 1.00 84.38 213 LEU A C 1
ATOM 1648 O O . LEU A 1 213 ? -8.627 10.254 19.460 1.00 84.38 213 LEU A O 1
ATOM 1652 N N . ALA A 1 214 ? -7.978 12.157 18.468 1.00 89.25 214 ALA A N 1
A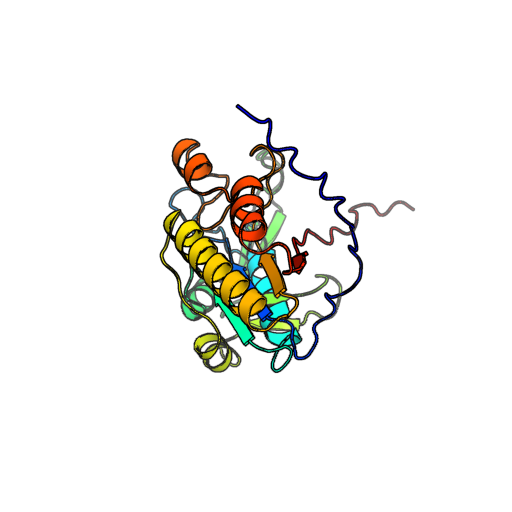TOM 1653 C CA . ALA A 1 214 ? -8.563 13.038 19.478 1.00 89.25 214 ALA A CA 1
ATOM 1654 C C . ALA A 1 214 ? -10.094 12.904 19.562 1.00 89.25 214 ALA A C 1
ATOM 1656 O O . ALA A 1 214 ? -10.663 13.088 20.640 1.00 89.25 214 ALA A O 1
ATOM 1657 N N . GLN A 1 215 ? -10.755 12.541 18.457 1.00 90.38 215 GLN A N 1
ATOM 1658 C CA . GLN A 1 215 ? -12.194 12.259 18.427 1.00 90.38 215 GLN A CA 1
ATOM 1659 C C . GLN A 1 215 ? -12.543 10.911 19.088 1.00 90.38 215 GLN A C 1
ATOM 1661 O O . GLN A 1 215 ? -13.675 10.704 19.530 1.00 90.38 215 GLN A O 1
ATOM 1666 N N . HIS A 1 216 ? -11.566 10.005 19.207 1.00 84.81 216 HIS A N 1
ATOM 1667 C CA . HIS A 1 216 ? -11.754 8.620 19.639 1.00 84.81 216 HIS A CA 1
ATOM 1668 C C . HIS A 1 216 ? -10.680 8.169 20.653 1.00 84.81 216 HIS A C 1
ATOM 1670 O O . HIS A 1 216 ? -9.937 7.223 20.394 1.00 84.81 216 HIS A O 1
ATOM 1676 N N . PRO A 1 217 ? -10.612 8.768 21.860 1.00 80.88 217 PRO A N 1
ATOM 1677 C CA . PRO A 1 217 ? -9.505 8.567 22.809 1.00 80.88 217 PRO A CA 1
ATOM 1678 C C . PRO A 1 217 ? -9.380 7.138 23.371 1.00 80.88 217 PRO A C 1
ATOM 1680 O O . PRO A 1 217 ? -8.361 6.793 23.968 1.00 80.88 217 PRO A O 1
ATOM 1683 N N . GLY A 1 218 ? -10.414 6.303 23.218 1.00 76.56 218 GLY A N 1
ATOM 1684 C CA . GLY A 1 218 ? -10.376 4.885 23.592 1.00 76.56 218 GLY A CA 1
ATOM 1685 C C . GLY A 1 218 ? -9.668 3.994 22.567 1.00 76.56 218 GLY A C 1
ATOM 1686 O O . GLY A 1 218 ? -9.302 2.861 22.889 1.00 76.56 218 GLY A O 1
ATOM 1687 N N . VAL A 1 219 ? -9.459 4.496 21.349 1.00 79.56 219 VAL A N 1
ATOM 1688 C CA . VAL A 1 219 ? -8.809 3.760 20.272 1.00 79.56 219 VAL A CA 1
ATOM 1689 C C . VAL A 1 219 ? -7.301 3.872 20.428 1.00 79.56 219 VAL A C 1
ATOM 1691 O O . VAL A 1 219 ? -6.732 4.952 20.569 1.00 79.56 219 VAL A O 1
ATOM 1694 N N . LYS A 1 220 ? -6.634 2.721 20.396 1.00 78.44 220 LYS A N 1
ATOM 1695 C CA . LYS A 1 220 ? -5.178 2.660 20.277 1.00 78.44 220 LYS A CA 1
ATOM 1696 C C . LYS A 1 220 ? -4.829 2.543 18.809 1.00 78.44 220 LYS A C 1
ATOM 1698 O O . LYS A 1 220 ? -5.493 1.781 18.115 1.00 78.44 220 LYS A O 1
ATOM 1703 N N . LEU A 1 221 ? -3.794 3.258 18.389 1.00 78.31 221 LEU A N 1
ATOM 1704 C CA . LEU A 1 221 ? -3.200 3.158 17.066 1.00 78.31 221 LEU A CA 1
ATOM 1705 C C . LEU A 1 221 ? -1.749 2.718 17.225 1.00 78.31 221 LEU A C 1
ATOM 1707 O O . LEU A 1 221 ? -0.976 3.338 17.955 1.00 78.31 221 LEU A O 1
ATOM 1711 N N . THR A 1 222 ? -1.391 1.635 16.554 1.00 75.56 222 THR A N 1
ATOM 1712 C CA . THR A 1 222 ? 0.005 1.303 16.269 1.00 75.56 222 THR A CA 1
ATOM 1713 C C . THR A 1 222 ? 0.242 1.705 14.837 1.00 75.56 222 THR A C 1
ATOM 1715 O O . THR A 1 222 ? -0.581 1.332 14.008 1.00 75.56 222 THR A O 1
ATOM 1718 N N . ILE A 1 223 ? 1.315 2.451 14.579 1.00 73.81 223 ILE A N 1
ATOM 1719 C CA . ILE A 1 223 ? 1.734 2.765 13.222 1.00 73.81 223 ILE A CA 1
ATOM 1720 C C . ILE A 1 223 ? 3.056 2.073 12.965 1.00 73.81 223 ILE A C 1
ATOM 1722 O O . ILE A 1 223 ? 4.002 2.229 13.743 1.00 73.81 223 ILE A O 1
ATOM 1726 N N . LEU A 1 224 ? 3.085 1.276 11.909 1.00 68.75 224 LEU A N 1
ATOM 1727 C CA . LEU A 1 224 ? 4.321 0.760 11.357 1.00 68.75 224 LEU A CA 1
ATOM 1728 C C . LEU A 1 224 ? 4.710 1.636 10.190 1.00 68.75 224 LEU A C 1
ATOM 1730 O O . LEU A 1 224 ? 3.928 1.759 9.259 1.00 68.75 224 LEU A O 1
ATOM 1734 N N . TYR A 1 225 ? 5.908 2.193 10.294 1.00 65.56 225 TYR A N 1
ATOM 1735 C CA . TYR A 1 225 ? 6.644 2.816 9.212 1.00 65.56 225 TYR A CA 1
ATOM 1736 C C . TYR A 1 225 ? 7.933 2.018 9.130 1.00 65.56 225 TYR A C 1
ATOM 1738 O O . TYR A 1 225 ? 8.677 1.988 10.112 1.00 65.56 225 TYR A O 1
ATOM 1746 N N . ASP A 1 226 ? 8.164 1.316 8.032 1.00 55.38 226 ASP A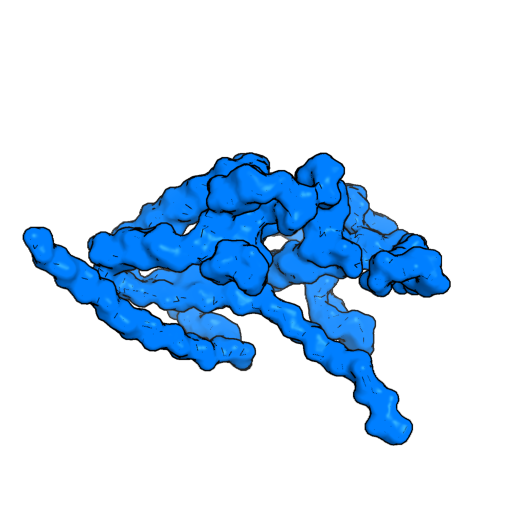 N 1
ATOM 1747 C CA . ASP A 1 226 ? 9.395 0.548 7.856 1.00 55.38 226 ASP A CA 1
ATOM 1748 C C . ASP A 1 226 ? 9.930 0.861 6.459 1.00 55.38 226 ASP A C 1
ATOM 1750 O O . ASP A 1 226 ? 9.223 0.612 5.482 1.00 55.38 226 ASP A O 1
ATOM 1754 N N . LEU A 1 227 ? 11.055 1.572 6.293 1.00 35.97 227 LEU A N 1
ATOM 1755 C CA . LEU A 1 227 ? 12.360 1.550 6.988 1.00 35.97 227 LEU A CA 1
ATOM 1756 C C . LEU A 1 227 ? 13.215 0.364 6.514 1.00 35.97 227 LEU A C 1
ATOM 1758 O O . LEU A 1 227 ? 13.017 -0.806 6.814 1.00 35.97 227 LEU A O 1
ATOM 1762 N N . MET A 1 228 ? 14.180 0.758 5.705 1.00 25.36 228 MET A N 1
ATOM 1763 C CA . MET A 1 228 ? 15.302 0.043 5.133 1.00 25.36 228 MET A CA 1
ATOM 1764 C C . MET A 1 228 ? 16.062 -0.848 6.142 1.00 25.36 228 MET A C 1
ATOM 1766 O O . MET A 1 228 ? 16.731 -0.353 7.052 1.00 25.36 228 MET A O 1
ATOM 1770 N N . LEU A 1 229 ? 16.058 -2.167 5.917 1.00 22.00 229 LEU A N 1
ATOM 1771 C CA . LEU A 1 229 ? 17.135 -3.061 6.362 1.00 22.00 229 LEU A CA 1
ATOM 1772 C C . LEU A 1 229 ? 18.356 -2.822 5.454 1.00 22.00 229 LEU A C 1
ATOM 1774 O O . LEU A 1 229 ? 18.600 -3.579 4.520 1.00 22.00 229 LEU A O 1
ATOM 1778 N N . LEU A 1 230 ? 19.114 -1.746 5.691 1.00 20.58 230 LEU A N 1
ATOM 1779 C CA . LEU A 1 230 ? 20.442 -1.596 5.086 1.00 20.58 230 LEU A CA 1
ATOM 1780 C C . LEU A 1 230 ? 21.448 -2.409 5.903 1.00 20.58 230 LEU A C 1
ATOM 1782 O O . LEU A 1 230 ? 21.766 -2.067 7.044 1.00 20.58 230 LEU A O 1
ATOM 1786 N N . TRP A 1 231 ? 21.974 -3.472 5.299 1.00 19.91 231 TRP A N 1
ATOM 1787 C CA . TRP A 1 231 ? 23.234 -4.067 5.728 1.00 19.91 231 TRP A CA 1
ATOM 1788 C C . TRP A 1 231 ? 24.390 -3.104 5.390 1.00 19.91 231 TRP A C 1
ATOM 1790 O O . TRP A 1 231 ? 24.382 -2.503 4.312 1.00 19.91 231 TRP A O 1
ATOM 1800 N N . PRO A 1 232 ? 25.394 -2.934 6.271 1.00 23.56 232 PRO A N 1
ATOM 1801 C CA . PRO A 1 232 ? 26.520 -2.051 6.004 1.00 23.56 232 PRO A CA 1
ATOM 1802 C C . PRO A 1 232 ? 27.368 -2.591 4.847 1.00 23.56 232 PRO A C 1
ATOM 1804 O O . PRO A 1 232 ? 27.914 -3.695 4.904 1.00 23.56 232 PRO A O 1
ATOM 1807 N N . LEU A 1 233 ? 27.540 -1.773 3.808 1.00 30.00 233 LEU A N 1
ATOM 1808 C CA . LEU A 1 233 ? 28.697 -1.881 2.927 1.00 30.00 233 LEU A CA 1
ATOM 1809 C C . LEU A 1 233 ? 29.942 -1.583 3.769 1.00 30.00 233 LEU A C 1
ATOM 1811 O O . LEU A 1 233 ? 30.242 -0.434 4.078 1.00 30.00 233 LEU A O 1
ATOM 1815 N N . GLY A 1 234 ? 30.623 -2.646 4.184 1.00 24.03 234 GLY A N 1
ATOM 1816 C CA . GLY A 1 234 ? 31.854 -2.567 4.958 1.00 24.03 234 GLY A CA 1
ATOM 1817 C C . GLY A 1 234 ? 32.316 -3.949 5.394 1.00 24.03 234 GLY A C 1
ATOM 1818 O O . GLY A 1 234 ? 32.101 -4.354 6.532 1.00 24.03 234 GLY A O 1
ATOM 1819 N N . ARG A 1 235 ? 32.943 -4.689 4.476 1.00 25.88 235 ARG A N 1
ATOM 1820 C CA . ARG A 1 235 ? 33.962 -5.662 4.873 1.00 25.88 235 ARG A CA 1
ATOM 1821 C C . ARG A 1 235 ? 35.247 -4.874 5.087 1.00 25.88 235 ARG A C 1
ATOM 1823 O O . ARG A 1 235 ? 35.721 -4.325 4.108 1.00 25.88 235 ARG A O 1
ATOM 1830 N N . ASP A 1 236 ? 35.761 -4.898 6.310 1.00 28.31 236 ASP A N 1
ATOM 1831 C CA . ASP A 1 236 ? 37.194 -4.869 6.636 1.00 28.31 236 ASP A CA 1
ATOM 1832 C C . ASP A 1 236 ? 37.339 -5.830 7.838 1.00 28.31 236 ASP A C 1
ATOM 1834 O O . ASP A 1 236 ? 36.777 -5.592 8.910 1.00 28.31 236 ASP A O 1
ATOM 1838 N N . CYS A 1 237 ? 37.769 -7.079 7.637 1.00 28.78 237 CYS A N 1
ATOM 1839 C CA . CYS A 1 237 ? 39.180 -7.486 7.656 1.00 28.78 237 CYS A CA 1
ATOM 1840 C C . CYS A 1 237 ? 40.181 -6.542 6.993 1.00 28.78 237 CYS A C 1
ATOM 1842 O O . CYS A 1 237 ? 40.016 -6.287 5.785 1.00 28.78 237 CYS A O 1
#

Sequence (237 aa):
MKNLQIPFVIPTRHTRSAPSVTKNTRVVAVLGADEGLNDPNAASPSLGDGWMVSNFYLWLIVLDGVGKSQQWIIGMDPAYLLDKYGREDEMTMEDIEGNGTVLKPVQTKCAAGFIHGDPFEERKVVLDDYLLPRIRDRVTIGPKGSALRDFFLNQLEETVKDAAQCGDKSSANDISYGDYDTDGGLLVGVSPFDNEEDIKDAVIRPQYIVSILAQHPGVKLTILYDLMLLWPLGRDC

Secondary structure (DSSP, 8-state):
--------------TTS-----TT-EEEEEE-----SS-TTTT-TTTSSHHHHHHHHHHHHHTTT-SSEEEEEESS-HHHHHHHHSSS-EEEEE-TTSSSS--EEEEEE-TTSEEES-TTS--EEEE-TTTHHHHHTTEEE--STTHHHHHHHHHHHHHHHHHHHHTPPEEEEEESEEEGGGTSEEESS--TTS-HHHHHHHEE-HHHHHHHHHH-TT--EEEE--------S----

pLDDT: mean 77.33, std 18.73, range [19.91, 96.0]

Foldseek 3Di:
DDPPPLPPDDDDPPPPDDDPFAQQEEEEEEQQFDADPQRNLQCFLWPHCVQLVLVLLVVVVVCPPTYNYYAYEYQDQLVVQCVQAEQDFDWDFDDPVPPPPGTDTDGRHYNQGRWDDDPVDDIHRRGHPVCNVVVNVRYDHFHAALRQQVVRLVVVLVVLVVSLVVLGEYEYEYRFDQDPVLVGWGRHRDDPSDDPVSRVSNTHDPVSVSVSCVVRVSYHYDYHYDDDPDDDPDDDD